Protein AF-A0A926J6X2-F1 (afdb_monomer_lite)

Secondary structure (DSSP, 8-state):
----------------------SS-TT-EEEEEEEBTTSSEEEEEEE-SSEEEEEEEETTS--SEEEEEETTTSEEEEE--SSSEEEEEEEEEETTEEEEEEEEEE-TTSSSGGG-EEEEEEEEEETTEEEEEEEB-GGG-EE-TTHHHHHHHHTT--B-TTSPBPPTTS-PPPPPGGGPPPP-BPTTSS-BHHHHHHHHHHHTT-HHHHHHHHHHHHHTT-IIIIIHHHHHHHHH-TTT--HHHHHHHHHHHHHS--TTTHHHHHHHHHHHHHHTGGG---HHHHHHHHHHHHS--SSS----HHHHHHHHT-TTHHHHHHHHHHHHHTS-HHHHHHTSSTTSPPPPPP-

Organism: NCBI:txid2760093

Sequence (351 aa):
MPSVVHLFLTSLAILFPSVAFARCADATTPALTCQIAGKQQRVNLCLTQDSAIYSYGMADAPPELTLTAKLTDLDYRRRDGAGSTIDEVVTFRSGDHAFQIDMGFDGGDDPYLSSLAEYTRLTVTRGDTQLAALECAPPTIERAYDRIAGAMRDVGRDKDSNVQTLPEEGWQPLPPVSNIPECERVPNSNADTCWDWGSIAERHGQTADAIAFYDKACDEGFISPNCYYVGKFRLLNPQFRDYGKAADRFRLVCEDDDIGTGPYGCKYIGWMHHTGTGQMKDPQLAWYYLNRACFTHNDGQFIDAEGCHFLANMPSSHQMAQRWAIKLRNMSPLCRWRWAAPTAPKPFAAI

Foldseek 3Di:
DDDDDDDDPPDPPPPDPQQQDDLDPPQWAWQKKFAWPPDQKIWTWTDHLFKIKIFIDGRRDHGPDIAMDGLVGWQKDADQDPAWHQGIKTWTDDVQKIKIKTWTWGPRNPPDPVSTFTWIWIWMDRNVRTPDIIIGDRVGIDHQACPSVQSSVSVVRQAHPVRHGRDPLADPPQDPLVDHDQWADDPPDLDTPLCSSLVNCVSSVVNVSNLSSLVRCCVVPSLPPSLVVNLVCLPPPPVNHDNVSNLVSLVSLCVDQDPPCNLVSLQVNLVCCVVCPVPNPDLLSNLVSLVCSQCPQHPDPDHDPSSVVSLVPRPCNVVNVVVVVVVVVPDDPVVVVVCVPPPHRHDDDDD

pLDDT: mean 80.42, std 18.29, range [30.19, 98.06]

Radius of gyration: 26.79 Å; chains: 1; bounding box: 84×63×76 Å

InterPro domains:
  IPR006597 Sel1-like repeat [SM00671] (263-298)
  IPR011990 Tetratricopeptide-like helical domain superfamily [G3DSA:1.25.40.10] (185-332)

Structure (mmCIF, N/CA/C/O backbone):
data_AF-A0A926J6X2-F1
#
_entry.id   AF-A0A926J6X2-F1
#
loop_
_atom_site.group_PDB
_atom_site.id
_atom_site.type_symbol
_atom_site.label_atom_id
_atom_site.label_alt_id
_atom_site.label_comp_id
_atom_site.label_asym_id
_atom_site.label_entity_id
_atom_site.label_seq_id
_atom_site.pdbx_PDB_ins_code
_atom_site.Cartn_x
_atom_site.Cartn_y
_atom_site.Cartn_z
_atom_site.occupancy
_atom_site.B_iso_or_equiv
_atom_site.auth_seq_id
_atom_site.auth_comp_id
_atom_site.auth_asym_id
_atom_site.auth_atom_id
_atom_site.pdbx_PDB_model_num
ATOM 1 N N . MET A 1 1 ? 56.349 40.518 31.106 1.00 38.75 1 MET A N 1
ATOM 2 C CA . MET A 1 1 ? 55.080 40.781 31.815 1.00 38.75 1 MET A CA 1
ATOM 3 C C . MET A 1 1 ? 53.919 40.344 30.926 1.00 38.75 1 MET A C 1
ATOM 5 O O . MET A 1 1 ? 53.572 41.104 30.032 1.00 38.75 1 MET A O 1
ATOM 9 N N . PRO A 1 2 ? 53.387 39.118 31.064 1.00 47.50 2 PRO A N 1
ATOM 10 C CA . PRO A 1 2 ? 52.149 38.775 30.366 1.00 47.50 2 PRO A CA 1
ATOM 11 C C . PRO A 1 2 ? 51.131 38.082 31.282 1.00 47.50 2 PRO A C 1
ATOM 13 O O . PRO A 1 2 ? 51.505 37.281 32.132 1.00 47.50 2 PRO A O 1
ATOM 16 N N . SER A 1 3 ? 49.845 38.356 31.078 1.00 35.91 3 SER A N 1
ATOM 17 C CA . SER A 1 3 ? 48.776 37.344 31.096 1.00 35.91 3 SER A CA 1
ATOM 18 C C . SER A 1 3 ? 47.456 38.023 30.754 1.00 35.91 3 SER A C 1
ATOM 20 O O . SER A 1 3 ? 46.829 38.667 31.589 1.00 35.91 3 SER A O 1
ATOM 22 N N . VAL A 1 4 ? 47.065 37.892 29.489 1.00 44.66 4 VAL A N 1
ATOM 23 C CA . VAL A 1 4 ? 45.705 38.154 29.020 1.00 44.66 4 VAL A CA 1
ATOM 24 C C . VAL A 1 4 ? 44.916 36.876 29.289 1.00 44.66 4 VAL A C 1
ATOM 26 O O . VAL A 1 4 ? 45.231 35.825 28.737 1.00 44.66 4 VAL A O 1
ATOM 29 N N . VAL A 1 5 ? 43.933 36.952 30.184 1.00 44.16 5 VAL A N 1
ATOM 30 C CA . VAL A 1 5 ? 43.030 35.842 30.505 1.00 44.16 5 VAL A CA 1
ATOM 31 C C . VAL A 1 5 ? 41.870 35.883 29.513 1.00 44.16 5 VAL A C 1
ATOM 33 O O . VAL A 1 5 ? 41.027 36.775 29.573 1.00 44.16 5 VAL A O 1
ATOM 36 N N . HIS A 1 6 ? 41.832 34.932 28.580 1.00 40.38 6 HIS A N 1
ATOM 37 C CA . HIS A 1 6 ? 40.670 34.710 27.723 1.00 40.38 6 HIS A CA 1
ATOM 38 C C . HIS A 1 6 ? 39.591 33.954 28.509 1.00 40.38 6 HIS A C 1
ATOM 40 O O . HIS A 1 6 ? 39.744 32.773 28.813 1.00 40.38 6 HIS A O 1
ATOM 46 N N . LEU A 1 7 ? 38.495 34.644 28.836 1.00 40.88 7 LEU A N 1
ATOM 47 C CA . LEU A 1 7 ? 37.268 34.027 29.336 1.00 40.88 7 LEU A CA 1
ATOM 48 C C . LEU A 1 7 ? 36.560 33.331 28.160 1.00 40.88 7 LEU A C 1
ATOM 50 O O . LEU A 1 7 ? 35.963 33.988 27.309 1.00 40.88 7 LEU A O 1
ATOM 54 N N . PHE A 1 8 ? 36.630 32.003 28.101 1.00 41.81 8 PHE A N 1
ATOM 55 C CA . PHE A 1 8 ? 35.780 31.209 27.217 1.00 41.81 8 PHE A CA 1
ATOM 56 C C . PHE A 1 8 ? 34.391 31.077 27.859 1.00 41.81 8 PHE A C 1
ATOM 58 O O . PHE A 1 8 ? 34.209 30.306 28.799 1.00 41.81 8 PHE A O 1
ATOM 65 N N . LEU A 1 9 ? 33.406 31.832 27.362 1.00 42.78 9 LEU A N 1
ATOM 66 C CA . LEU A 1 9 ? 31.992 31.544 27.611 1.00 42.78 9 LEU A CA 1
ATOM 67 C C . LEU A 1 9 ? 31.608 30.304 26.793 1.00 42.78 9 LEU A C 1
ATOM 69 O O . LEU A 1 9 ? 31.319 30.392 25.602 1.00 42.78 9 LEU A O 1
ATOM 73 N N . THR A 1 10 ? 31.607 29.135 27.422 1.00 45.84 10 THR A N 1
ATOM 74 C CA . THR A 1 10 ? 30.959 27.946 26.865 1.00 45.84 10 THR A CA 1
ATOM 75 C C . THR A 1 10 ? 29.449 28.084 27.047 1.00 45.84 10 THR A C 1
ATOM 77 O O . THR A 1 10 ? 28.923 27.839 28.133 1.00 45.84 10 THR A O 1
ATOM 80 N N . SER A 1 11 ? 28.748 28.507 25.993 1.00 47.56 11 SER A N 1
ATOM 81 C CA . SER A 1 11 ? 27.288 28.430 25.904 1.00 47.56 11 SER A CA 1
ATOM 82 C C . SER A 1 11 ? 26.854 26.965 25.970 1.00 47.56 11 SER A C 1
ATOM 84 O O . SER A 1 11 ? 27.005 26.214 25.009 1.00 47.56 11 SER A O 1
ATOM 86 N N . LEU A 1 12 ? 26.333 26.553 27.125 1.00 48.12 12 LEU A N 1
ATOM 87 C CA . LEU A 1 12 ? 25.728 25.244 27.333 1.00 48.12 12 LEU A CA 1
ATOM 88 C C . LEU A 1 12 ? 24.376 25.220 26.599 1.00 48.12 12 LEU A C 1
ATOM 90 O O . LEU A 1 12 ? 23.369 25.702 27.115 1.00 48.12 12 LEU A O 1
ATOM 94 N N . ALA A 1 13 ? 24.364 24.726 25.361 1.00 48.03 13 ALA A N 1
ATOM 95 C CA . ALA A 1 13 ? 23.137 24.490 24.611 1.00 48.03 13 ALA A CA 1
ATOM 96 C C . ALA A 1 13 ? 22.354 23.353 25.287 1.00 48.03 13 ALA A C 1
ATOM 98 O O . ALA A 1 13 ? 22.738 22.187 25.210 1.00 48.03 13 ALA A O 1
ATOM 99 N N . ILE A 1 14 ? 21.274 23.704 25.988 1.00 48.97 14 ILE A N 1
ATOM 100 C CA . ILE A 1 14 ? 20.325 22.742 26.552 1.00 48.97 14 ILE A CA 1
ATOM 101 C C . ILE A 1 14 ? 19.561 22.133 25.373 1.00 48.97 14 ILE A C 1
ATOM 103 O O . ILE A 1 14 ? 18.615 22.722 24.852 1.00 48.97 14 ILE A O 1
ATOM 107 N N . LEU A 1 15 ? 20.017 20.969 24.913 1.00 40.28 15 LEU A N 1
ATOM 108 C CA . LEU A 1 15 ? 19.282 20.119 23.984 1.00 40.28 15 LEU A CA 1
ATOM 109 C C . LEU A 1 15 ? 18.098 19.527 24.753 1.00 40.28 15 LEU A C 1
ATOM 111 O O . LEU A 1 15 ? 18.258 18.559 25.494 1.00 40.28 15 LEU A O 1
ATOM 115 N N . PHE A 1 16 ? 16.916 20.129 24.616 1.00 41.09 16 PHE A N 1
ATOM 116 C CA . PHE A 1 16 ? 15.678 19.463 25.006 1.00 41.09 16 PHE A CA 1
ATOM 117 C C . PHE A 1 16 ? 15.505 18.260 24.073 1.00 41.09 16 PHE A C 1
ATOM 119 O O . PHE A 1 16 ? 15.408 18.468 22.861 1.00 41.09 16 PHE A O 1
ATOM 126 N N . PRO A 1 17 ? 15.507 17.014 24.579 1.00 38.09 17 PRO A N 1
ATOM 127 C CA . PRO A 1 17 ? 15.185 15.874 23.743 1.00 38.09 17 PRO A CA 1
ATOM 128 C C . PRO A 1 17 ? 13.758 16.076 23.235 1.00 38.09 17 PRO A C 1
ATOM 130 O O . PRO A 1 17 ? 12.814 16.158 24.020 1.00 38.09 17 PRO A O 1
ATOM 133 N N . SER A 1 18 ? 13.607 16.218 21.922 1.00 41.69 18 SER A N 1
ATOM 134 C CA . SER A 1 18 ? 12.305 16.174 21.273 1.00 41.69 18 SER A CA 1
ATOM 135 C C . SER A 1 18 ? 11.763 14.767 21.489 1.00 41.69 18 SER A C 1
ATOM 137 O O . SER A 1 18 ? 12.211 13.817 20.848 1.00 41.69 18 SER A O 1
ATOM 139 N N . VAL A 1 19 ? 10.866 14.609 22.459 1.00 45.84 19 VAL A N 1
ATOM 140 C CA . VAL A 1 19 ? 10.172 13.343 22.670 1.00 45.84 19 VAL A CA 1
ATOM 141 C C . VAL A 1 19 ? 9.158 13.237 21.539 1.00 45.84 19 VAL A C 1
ATOM 143 O O . VAL A 1 19 ? 8.078 13.813 21.610 1.00 45.84 19 VAL A O 1
ATOM 146 N N . ALA A 1 20 ? 9.543 12.576 20.450 1.00 48.25 20 ALA A N 1
ATOM 147 C CA . ALA A 1 20 ? 8.599 12.202 19.412 1.00 48.25 20 ALA A CA 1
ATOM 148 C C . ALA A 1 20 ? 7.633 11.186 20.032 1.00 48.25 20 ALA A C 1
ATOM 150 O O . ALA A 1 20 ? 8.035 10.069 20.366 1.00 48.25 20 ALA A O 1
ATOM 151 N N . PHE A 1 21 ? 6.382 11.587 20.252 1.00 53.66 21 PHE A N 1
ATOM 152 C CA . PHE A 1 21 ? 5.363 10.657 20.720 1.00 53.66 21 PHE A CA 1
ATOM 153 C C . PHE A 1 21 ? 5.029 9.689 19.586 1.00 53.66 21 PHE A C 1
ATOM 155 O O . PHE A 1 21 ? 4.783 10.087 18.445 1.00 53.66 21 PHE A O 1
ATOM 162 N N . ALA A 1 22 ? 5.083 8.394 19.892 1.00 57.66 22 ALA A N 1
ATOM 163 C CA . ALA A 1 22 ? 4.786 7.355 18.924 1.00 57.66 22 ALA A CA 1
ATOM 164 C C . ALA A 1 22 ? 3.325 7.474 18.454 1.00 57.66 22 ALA A C 1
ATOM 166 O O . ALA A 1 22 ? 2.420 7.712 19.252 1.00 57.66 22 ALA A O 1
ATOM 167 N N . ARG A 1 23 ? 3.098 7.295 17.145 1.00 67.44 23 ARG A N 1
ATOM 168 C CA . ARG A 1 23 ? 1.763 7.355 16.509 1.00 67.44 23 ARG A CA 1
ATOM 169 C C . ARG A 1 23 ? 0.779 6.356 17.126 1.00 67.44 23 ARG A C 1
ATOM 171 O O . ARG A 1 23 ? -0.409 6.630 17.231 1.00 67.44 23 ARG A O 1
ATOM 178 N N . CYS A 1 24 ? 1.311 5.221 17.559 1.00 75.94 24 CYS A N 1
ATOM 179 C CA . CYS A 1 24 ? 0.657 4.187 18.340 1.00 75.94 24 CYS A CA 1
ATOM 180 C C . CYS A 1 24 ? 1.657 3.729 19.416 1.00 75.94 24 CYS A C 1
ATOM 182 O O . CYS A 1 24 ? 2.865 3.812 19.195 1.00 75.94 24 CYS A O 1
ATOM 184 N N . ALA A 1 25 ? 1.180 3.280 20.579 1.00 74.31 25 ALA A N 1
ATOM 185 C CA . ALA A 1 25 ? 2.054 2.748 21.628 1.00 74.31 25 ALA A CA 1
ATOM 186 C C . ALA A 1 25 ? 2.761 1.458 21.161 1.00 74.31 25 A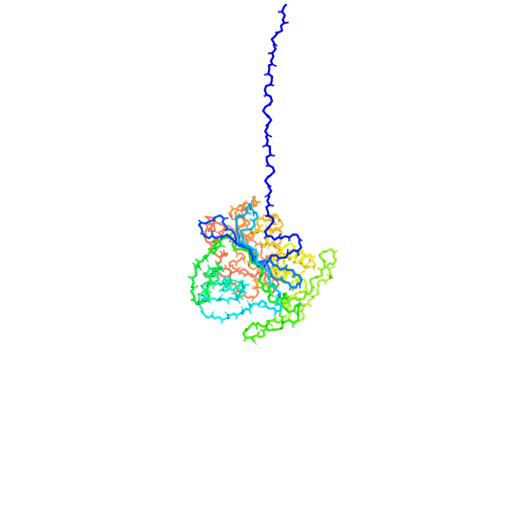LA A C 1
ATOM 188 O O . ALA A 1 25 ? 2.234 0.750 20.304 1.00 74.31 25 ALA A O 1
ATOM 189 N N . ASP A 1 26 ? 3.900 1.111 21.772 1.00 62.94 26 ASP A N 1
ATOM 190 C CA . ASP A 1 26 ? 4.799 0.026 21.326 1.00 62.94 26 ASP A CA 1
ATOM 191 C C . ASP A 1 26 ? 4.142 -1.369 21.200 1.00 62.94 26 ASP A C 1
ATOM 193 O O . ASP A 1 26 ? 4.668 -2.242 20.517 1.00 62.94 26 ASP A O 1
ATOM 197 N N . ALA A 1 27 ? 2.977 -1.586 21.822 1.00 62.16 27 ALA A N 1
ATOM 198 C CA . ALA A 1 27 ? 2.213 -2.839 21.771 1.00 62.16 27 ALA A CA 1
ATOM 199 C C . ALA A 1 27 ? 0.968 -2.785 20.860 1.00 62.16 27 ALA A C 1
ATOM 201 O O . ALA A 1 27 ? 0.096 -3.650 20.942 1.00 62.16 27 ALA A O 1
ATOM 202 N N . THR A 1 28 ? 0.840 -1.748 20.033 1.00 79.19 28 THR A N 1
ATOM 203 C CA . THR A 1 28 ? -0.338 -1.518 19.189 1.00 79.19 28 THR A CA 1
ATOM 204 C C . THR A 1 28 ? 0.054 -1.345 17.727 1.00 79.19 28 THR A C 1
ATOM 206 O O . THR A 1 28 ? 1.105 -0.792 17.414 1.00 79.19 28 THR A O 1
ATOM 209 N N . THR A 1 29 ? -0.800 -1.808 16.817 1.00 83.06 29 THR A N 1
ATOM 210 C CA . THR A 1 29 ? -0.589 -1.691 15.368 1.00 83.06 29 THR A CA 1
ATOM 211 C C . THR A 1 29 ? -1.462 -0.571 14.787 1.00 83.06 29 THR A C 1
ATOM 213 O O . THR A 1 29 ? -2.661 -0.536 15.067 1.00 83.06 29 THR A O 1
ATOM 216 N N . PRO A 1 30 ? -0.913 0.375 14.003 1.00 88.44 30 PRO A N 1
ATOM 217 C CA . PRO A 1 30 ? -1.691 1.489 13.452 1.00 88.44 30 PRO A CA 1
ATOM 218 C C . PRO A 1 30 ? -2.632 1.021 12.336 1.00 88.44 30 PRO A C 1
ATOM 220 O O . PRO A 1 30 ? -2.172 0.523 11.318 1.00 88.44 30 PRO A O 1
ATOM 223 N N . ALA A 1 31 ? -3.941 1.203 12.471 1.00 90.44 31 ALA A N 1
ATOM 224 C CA . ALA A 1 31 ? -4.889 1.009 11.367 1.00 90.44 31 ALA A CA 1
ATOM 225 C C . ALA A 1 31 ? -5.072 2.288 10.535 1.00 90.44 31 ALA A C 1
ATOM 227 O O . ALA A 1 31 ? -5.189 2.227 9.313 1.00 90.44 31 ALA A O 1
ATOM 228 N N . LEU A 1 32 ? -5.053 3.444 11.200 1.00 92.94 32 LEU A N 1
ATOM 229 C CA . LEU A 1 32 ? -5.135 4.762 10.580 1.00 92.94 32 LEU A CA 1
ATOM 230 C C . LEU A 1 32 ? -4.363 5.768 11.435 1.00 92.94 32 LEU A C 1
ATOM 232 O O . LEU A 1 32 ? -4.527 5.813 12.655 1.00 92.94 32 LEU A O 1
ATOM 236 N N . THR A 1 33 ? -3.613 6.645 10.782 1.00 93.31 33 THR A N 1
ATOM 237 C CA . THR A 1 33 ? -3.071 7.864 11.379 1.00 93.31 33 THR A CA 1
ATOM 238 C C . THR A 1 33 ? -3.253 9.016 10.397 1.00 93.31 33 THR A C 1
ATOM 240 O O . THR A 1 33 ? -2.892 8.887 9.232 1.00 93.31 33 THR A O 1
ATOM 243 N N . CYS A 1 34 ? -3.760 10.165 10.855 1.00 94.12 34 CYS A N 1
ATOM 244 C CA . CYS A 1 34 ? -3.807 11.370 10.023 1.00 94.12 34 CYS A CA 1
ATOM 245 C C . CYS A 1 34 ? -3.812 12.672 10.829 1.00 94.12 34 CYS A C 1
ATOM 247 O O . CYS A 1 34 ? -4.141 12.693 12.016 1.00 94.12 34 CYS A O 1
ATOM 249 N N . GLN A 1 35 ? -3.398 13.768 10.190 1.00 95.19 35 GLN A N 1
ATOM 250 C CA . GLN A 1 35 ? -3.450 15.117 10.752 1.00 95.19 35 GLN A CA 1
ATOM 251 C C . GLN A 1 35 ? -4.740 15.810 10.315 1.00 95.19 35 GLN A C 1
ATOM 253 O O . GLN A 1 35 ? -5.142 15.709 9.157 1.00 95.19 35 GLN A O 1
ATOM 258 N N . ILE A 1 36 ? -5.378 16.549 11.221 1.00 96.31 36 ILE A N 1
ATOM 259 C CA . ILE A 1 36 ? -6.589 17.307 10.901 1.00 96.31 36 ILE A CA 1
ATOM 260 C C . ILE A 1 36 ? -6.238 18.483 9.983 1.00 96.31 36 ILE A C 1
ATOM 262 O O . ILE A 1 36 ? -5.301 19.242 10.248 1.00 96.31 36 ILE A O 1
ATOM 266 N N . ALA A 1 37 ? -7.009 18.661 8.912 1.00 96.19 37 ALA A N 1
ATOM 267 C CA . ALA A 1 37 ? -6.793 19.719 7.936 1.00 96.19 37 ALA A CA 1
ATOM 268 C C . ALA A 1 37 ? -6.777 21.107 8.603 1.00 96.19 37 ALA A C 1
ATOM 270 O O . ALA A 1 37 ? -7.676 21.479 9.360 1.00 96.19 37 ALA A O 1
ATOM 271 N N . GLY A 1 38 ? -5.715 21.873 8.335 1.00 94.81 38 GLY A N 1
ATOM 272 C CA . GLY A 1 38 ? -5.520 23.215 8.895 1.00 94.81 38 GLY A CA 1
ATOM 273 C C . GLY A 1 38 ? -5.211 23.257 10.398 1.00 94.81 38 GLY A C 1
ATOM 274 O O . GLY A 1 38 ? -5.300 24.328 11.000 1.00 94.81 38 GLY A O 1
ATOM 275 N N . LYS A 1 39 ? -4.869 22.125 11.025 1.00 93.62 39 LYS A N 1
ATOM 276 C CA . LYS A 1 39 ? -4.629 22.013 12.471 1.00 93.62 39 LYS A CA 1
ATOM 277 C C . LYS A 1 39 ? -3.378 21.180 12.778 1.00 93.62 39 LYS A C 1
ATOM 279 O O . LYS A 1 39 ? -2.904 20.446 11.924 1.00 93.62 39 LYS A O 1
ATOM 284 N N . GLN A 1 40 ? -2.834 21.294 13.992 1.00 90.88 40 GLN A N 1
ATOM 285 C CA . GLN A 1 40 ? -1.673 20.501 14.456 1.00 90.88 40 GLN A CA 1
ATOM 286 C C . GLN A 1 40 ? -2.086 19.192 15.152 1.00 90.88 40 GLN A C 1
ATOM 288 O O . GLN A 1 40 ? -1.249 18.342 15.456 1.00 90.88 40 GLN A O 1
ATOM 293 N N . GLN A 1 41 ? -3.384 19.027 15.413 1.00 93.75 41 GLN A N 1
ATOM 294 C CA . GLN A 1 41 ? -3.937 17.817 15.996 1.00 93.75 41 GLN A CA 1
ATOM 295 C C . GLN A 1 41 ? -3.904 16.652 15.006 1.00 93.75 41 GLN A C 1
ATOM 297 O O . GLN A 1 41 ? -4.133 16.819 13.805 1.00 93.75 41 GLN A O 1
ATOM 302 N N . ARG A 1 42 ? -3.671 15.458 15.540 1.00 93.94 42 ARG A N 1
ATOM 303 C CA . ARG A 1 42 ? -3.749 14.177 14.848 1.00 93.94 42 ARG A CA 1
ATOM 304 C C . ARG A 1 42 ? -4.839 13.315 15.458 1.00 93.94 42 ARG A C 1
ATOM 306 O O . ARG A 1 42 ? -5.183 13.460 16.632 1.00 93.94 42 ARG A O 1
ATOM 313 N N . VAL A 1 43 ? -5.323 12.391 14.646 1.00 95.56 43 VAL A N 1
ATOM 314 C CA . VAL A 1 43 ? -6.097 11.235 15.081 1.00 95.56 43 VAL A CA 1
ATOM 315 C C . VAL A 1 43 ? -5.304 9.970 14.789 1.00 95.56 43 VAL A C 1
ATOM 317 O O . VAL A 1 43 ? -4.655 9.867 13.743 1.00 95.56 43 VAL A O 1
ATOM 320 N N . ASN A 1 44 ? -5.370 9.009 15.705 1.00 94.94 44 ASN A N 1
ATOM 321 C CA . ASN A 1 44 ? -4.873 7.658 15.474 1.00 94.94 44 ASN A CA 1
ATOM 322 C C . ASN A 1 44 ? -5.950 6.638 15.834 1.00 94.94 44 ASN A C 1
ATOM 324 O O . ASN A 1 44 ? -6.618 6.766 16.864 1.00 94.94 44 ASN A O 1
ATOM 328 N N . LEU A 1 45 ? -6.059 5.606 15.005 1.00 95.88 45 LEU A N 1
ATOM 329 C CA . LEU A 1 45 ? -6.763 4.367 15.287 1.00 95.88 45 LEU A CA 1
ATOM 330 C C . LEU A 1 45 ? -5.720 3.254 15.352 1.00 95.88 45 LEU A C 1
ATOM 332 O O . LEU A 1 45 ? -5.118 2.902 14.338 1.00 95.88 45 LEU A O 1
ATOM 336 N N . CYS A 1 46 ? -5.506 2.708 16.541 1.00 94.75 46 CYS A N 1
ATOM 337 C CA . CYS A 1 46 ? -4.542 1.641 16.789 1.00 94.75 46 CYS A CA 1
ATOM 338 C C . CYS A 1 46 ? -5.271 0.371 17.244 1.00 94.75 46 CYS A C 1
ATOM 340 O O . CYS A 1 46 ? -6.326 0.452 17.874 1.00 94.75 46 CYS A O 1
ATOM 342 N N . LEU A 1 47 ? -4.705 -0.798 16.964 1.00 93.06 47 LEU A N 1
ATOM 343 C CA . LEU A 1 47 ? -5.271 -2.097 17.325 1.00 93.06 47 LEU A CA 1
ATOM 344 C C . LEU A 1 47 ? -4.329 -2.859 18.258 1.00 93.06 47 LEU A C 1
ATOM 346 O O . LEU A 1 47 ? -3.113 -2.876 18.049 1.00 93.06 47 LEU A O 1
ATOM 350 N N . THR A 1 48 ? -4.897 -3.502 19.274 1.00 91.81 48 THR A N 1
ATOM 351 C CA . THR A 1 48 ? -4.260 -4.580 20.042 1.00 91.81 48 THR A CA 1
ATOM 352 C C . THR A 1 48 ? -4.769 -5.933 19.530 1.00 91.81 48 THR A C 1
ATOM 354 O O . THR A 1 48 ? -5.482 -5.996 18.532 1.00 91.81 48 THR A O 1
ATOM 357 N N . GLN A 1 49 ? -4.439 -7.021 20.232 1.00 88.88 49 GLN A N 1
ATOM 358 C CA . GLN A 1 49 ? -4.986 -8.351 19.944 1.00 88.88 49 GLN A CA 1
ATOM 359 C C . GLN A 1 49 ? -6.515 -8.445 20.097 1.00 88.88 49 GLN A C 1
ATOM 361 O O . GLN A 1 49 ? -7.122 -9.304 19.474 1.00 88.88 49 GLN A O 1
ATOM 366 N N . ASP A 1 50 ? -7.142 -7.611 20.935 1.00 93.81 50 ASP A N 1
ATOM 367 C CA . ASP A 1 50 ? -8.566 -7.752 21.279 1.00 93.81 50 ASP A CA 1
ATOM 368 C C . ASP A 1 50 ? -9.345 -6.428 21.364 1.00 93.81 50 ASP A C 1
ATOM 370 O O . ASP A 1 50 ? -10.540 -6.414 21.677 1.00 93.81 50 ASP A O 1
ATOM 374 N N . SER A 1 51 ? -8.678 -5.299 21.123 1.00 96.31 51 SER A N 1
ATOM 375 C CA . SER A 1 51 ? -9.232 -3.963 21.323 1.00 96.31 51 SER A CA 1
ATOM 376 C C . SER A 1 51 ? -8.794 -3.002 20.219 1.00 96.31 51 SER A C 1
ATOM 378 O O . SER A 1 51 ? -7.694 -3.103 19.678 1.00 96.31 51 SER A O 1
ATOM 380 N N . ALA A 1 52 ? -9.639 -2.017 19.935 1.00 97.00 52 ALA A N 1
ATOM 381 C CA . ALA A 1 52 ? -9.283 -0.837 19.162 1.00 97.00 52 ALA A CA 1
ATOM 382 C C . ALA A 1 52 ? -9.126 0.368 20.096 1.00 97.00 52 ALA A C 1
ATOM 384 O O . ALA A 1 52 ? -9.829 0.492 21.105 1.00 97.00 52 ALA A O 1
ATOM 385 N N . ILE A 1 53 ? -8.206 1.264 19.754 1.00 96.62 53 ILE A N 1
ATOM 386 C CA . ILE A 1 53 ? -7.873 2.460 20.523 1.00 96.62 53 ILE A CA 1
ATOM 387 C C . ILE A 1 53 ? -7.950 3.666 19.593 1.00 96.62 53 ILE A C 1
ATOM 389 O O . ILE A 1 53 ? -7.192 3.768 18.630 1.00 96.62 53 ILE A O 1
ATOM 393 N N . TYR A 1 54 ? -8.853 4.588 19.907 1.00 96.25 54 TYR A N 1
ATOM 394 C CA . TYR A 1 54 ? -8.938 5.904 19.287 1.00 96.25 54 TYR A CA 1
ATOM 395 C C . TYR A 1 54 ? -8.162 6.903 20.133 1.00 96.25 54 TYR A C 1
ATOM 397 O O . TYR A 1 54 ? -8.361 6.965 21.348 1.00 96.25 54 TYR A O 1
ATOM 405 N N . SER A 1 55 ? -7.328 7.726 19.506 1.00 95.19 55 SER A N 1
ATOM 406 C CA . SER A 1 55 ? -6.688 8.859 20.174 1.00 95.19 55 SER A CA 1
ATOM 407 C C . SER A 1 55 ? -6.771 10.131 19.339 1.00 95.19 55 SER A C 1
ATOM 409 O O . SER A 1 55 ? -6.678 10.085 18.114 1.00 95.19 55 SER A O 1
ATOM 411 N N . TYR A 1 56 ? -6.944 11.266 20.014 1.00 95.12 56 TYR A N 1
ATOM 412 C CA . TYR A 1 56 ? -6.962 12.600 19.419 1.00 95.12 56 TYR A CA 1
ATOM 413 C C . TYR A 1 56 ? -6.141 13.560 20.282 1.00 95.12 56 TYR A C 1
ATOM 415 O O . TYR A 1 56 ? -6.304 13.589 21.503 1.00 95.12 56 TYR A O 1
ATOM 423 N N . GLY A 1 57 ? -5.269 14.353 19.665 1.00 93.62 57 GLY A N 1
ATOM 424 C CA . GLY A 1 57 ? -4.436 15.334 20.365 1.00 93.62 57 GLY A CA 1
ATOM 425 C C . GLY A 1 57 ? -3.332 15.898 19.479 1.00 93.62 57 GLY A C 1
ATOM 426 O O . GLY A 1 57 ? -3.290 15.623 18.282 1.00 93.62 57 GLY A O 1
ATOM 427 N N . MET A 1 58 ? -2.440 16.707 20.047 1.00 90.62 58 MET A N 1
ATOM 428 C CA . MET A 1 58 ? -1.292 17.253 19.309 1.00 90.62 58 MET A CA 1
ATOM 429 C C . MET A 1 58 ? -0.313 16.153 18.887 1.00 90.62 58 MET A C 1
ATOM 431 O O . MET A 1 58 ? -0.113 15.187 19.615 1.00 90.62 58 MET A O 1
ATOM 435 N N . ALA A 1 59 ? 0.332 16.329 17.730 1.00 77.12 59 ALA A N 1
ATOM 436 C CA . ALA A 1 59 ? 1.276 15.351 17.183 1.00 77.12 59 ALA A CA 1
ATOM 437 C C . ALA A 1 59 ? 2.447 15.013 18.127 1.00 77.12 59 ALA A C 1
ATOM 439 O O . ALA A 1 59 ? 2.845 13.855 18.207 1.00 77.12 59 ALA A O 1
ATOM 440 N N . ASP A 1 60 ? 2.956 16.015 18.848 1.00 79.00 60 ASP A N 1
ATOM 441 C CA . ASP A 1 60 ? 4.139 15.908 19.710 1.00 79.00 60 ASP A CA 1
ATOM 442 C C . ASP A 1 60 ? 3.786 16.017 21.205 1.00 79.00 60 ASP A C 1
ATOM 444 O O . ASP A 1 60 ? 4.601 16.455 22.020 1.00 79.00 60 ASP A O 1
ATOM 448 N N . ALA A 1 61 ? 2.558 15.653 21.587 1.00 83.12 61 ALA A N 1
ATOM 449 C CA . ALA A 1 61 ? 2.118 15.658 22.980 1.00 83.12 61 ALA A CA 1
ATOM 450 C C . ALA A 1 61 ? 1.270 14.418 23.310 1.00 83.12 61 ALA A C 1
ATOM 452 O O . ALA A 1 61 ? 0.768 13.753 22.401 1.00 83.12 61 ALA A O 1
ATOM 453 N N . PRO A 1 62 ? 1.059 14.109 24.604 1.00 85.19 62 PRO A N 1
ATOM 454 C CA . PRO A 1 62 ? 0.091 13.097 25.003 1.00 85.19 62 PRO A CA 1
ATOM 455 C C . PRO A 1 62 ? -1.303 13.395 24.419 1.00 85.19 62 PRO A C 1
ATOM 457 O O . PRO A 1 62 ? -1.701 14.565 24.387 1.00 85.19 62 PRO A O 1
ATOM 460 N N . PRO A 1 63 ? -2.064 12.369 23.990 1.00 90.06 63 PRO A N 1
ATOM 461 C CA . PRO A 1 63 ? -3.407 12.575 23.467 1.00 90.06 63 PRO A CA 1
ATOM 462 C C . PRO A 1 63 ? -4.326 13.255 24.485 1.00 90.06 63 PRO A C 1
ATOM 464 O O . PRO A 1 63 ? -4.373 12.874 25.654 1.00 90.06 63 PRO A O 1
ATOM 467 N N . GLU A 1 64 ? -5.100 14.232 24.019 1.00 93.25 64 GLU A N 1
ATOM 468 C CA . GLU A 1 64 ? -6.112 14.941 24.813 1.00 93.25 64 GLU A CA 1
ATOM 469 C C . GLU A 1 64 ? -7.326 14.046 25.095 1.00 93.25 64 GLU A C 1
ATOM 471 O O . GLU A 1 64 ? -7.998 14.184 26.117 1.00 93.25 64 GLU A O 1
ATOM 476 N N . LEU A 1 65 ? -7.601 13.113 24.184 1.00 94.31 65 LEU A N 1
ATOM 477 C CA . LEU A 1 65 ? -8.668 12.132 24.285 1.00 94.31 65 LEU A CA 1
ATOM 478 C C . LEU A 1 65 ? -8.133 10.766 23.869 1.00 94.31 65 LEU A C 1
ATOM 480 O O . LEU A 1 65 ? -7.513 10.631 22.816 1.00 94.31 65 LEU A O 1
ATOM 484 N N . THR A 1 66 ? -8.415 9.752 24.683 1.00 95.56 66 THR A N 1
ATOM 485 C CA . THR A 1 66 ? -8.185 8.344 24.349 1.00 95.56 66 THR A CA 1
ATOM 486 C C . THR A 1 66 ? -9.437 7.549 24.684 1.00 95.56 66 THR A C 1
ATOM 488 O O . THR A 1 66 ? -9.960 7.658 25.793 1.00 95.56 66 THR A O 1
ATOM 491 N N . LEU A 1 67 ? -9.919 6.761 23.728 1.00 96.69 67 LEU A N 1
ATOM 492 C CA . LEU A 1 67 ? -11.045 5.847 23.891 1.00 96.69 67 LEU A CA 1
ATOM 493 C C . LEU A 1 67 ? -10.588 4.439 23.528 1.00 96.69 67 LEU A C 1
ATOM 495 O O . LEU A 1 67 ? -9.782 4.248 22.619 1.00 96.69 67 LEU A O 1
ATOM 499 N N . THR A 1 68 ? -11.110 3.444 24.230 1.00 96.81 68 THR A N 1
ATOM 500 C CA . THR A 1 68 ? -10.793 2.037 23.986 1.00 96.81 68 THR A CA 1
ATOM 501 C C . THR A 1 68 ? -12.083 1.245 23.938 1.00 96.81 68 THR A C 1
ATOM 503 O O . THR A 1 68 ? -12.959 1.438 24.778 1.00 96.81 68 THR A O 1
ATOM 506 N N . ALA A 1 69 ? -12.193 0.359 22.957 1.00 97.38 69 ALA A N 1
ATOM 507 C CA . ALA A 1 69 ? -13.324 -0.542 22.804 1.00 97.38 69 ALA A CA 1
ATOM 508 C C . ALA A 1 69 ? -12.817 -1.943 22.467 1.00 97.38 69 ALA A C 1
ATOM 510 O O . ALA A 1 69 ? -11.850 -2.089 21.716 1.00 97.38 69 ALA A O 1
ATOM 511 N N . LYS A 1 70 ? -13.475 -2.972 23.007 1.00 97.38 70 LYS A N 1
ATOM 512 C CA . LYS A 1 70 ? -13.235 -4.357 22.592 1.00 97.38 70 LYS A CA 1
ATOM 513 C C . LYS A 1 70 ? -13.667 -4.534 21.143 1.00 97.38 70 LYS A C 1
ATOM 515 O O . LYS A 1 70 ? -14.700 -4.002 20.751 1.00 97.38 70 LYS A O 1
ATOM 520 N N . LEU A 1 71 ? -12.907 -5.296 20.359 1.00 95.75 71 LEU A N 1
ATOM 521 C CA . LEU A 1 71 ? -13.238 -5.561 18.952 1.00 95.75 71 LEU A CA 1
ATOM 522 C C . LEU A 1 71 ? -14.599 -6.266 18.802 1.00 95.75 71 LEU A C 1
ATOM 524 O O . LEU A 1 71 ? -15.330 -6.006 17.848 1.00 95.75 71 LEU A O 1
ATOM 528 N N . THR A 1 72 ? -14.986 -7.077 19.791 1.00 93.69 72 THR A N 1
ATOM 529 C CA . THR A 1 72 ? -16.306 -7.727 19.859 1.00 93.69 72 THR A CA 1
ATOM 530 C C . THR A 1 72 ? -17.467 -6.738 19.972 1.00 93.69 72 THR A C 1
ATOM 532 O O . THR A 1 72 ? -18.550 -7.021 19.469 1.00 93.69 72 THR A O 1
ATOM 535 N N . ASP A 1 73 ? -17.235 -5.577 20.593 1.00 93.69 73 ASP A N 1
ATOM 536 C CA . ASP A 1 73 ? -18.274 -4.595 20.933 1.00 93.69 73 ASP A CA 1
ATOM 537 C C . ASP A 1 73 ? -18.160 -3.310 20.095 1.00 93.69 73 ASP A C 1
ATOM 539 O O . ASP A 1 73 ? -19.051 -2.456 20.117 1.00 93.69 73 ASP A O 1
ATOM 543 N N . LEU A 1 74 ? -17.046 -3.142 19.375 1.00 96.75 74 LEU A N 1
ATOM 544 C CA . LEU A 1 74 ? -16.771 -1.969 18.557 1.00 96.75 74 LEU A CA 1
ATOM 545 C C . LEU A 1 74 ? -17.771 -1.896 17.406 1.00 96.75 74 LEU A C 1
ATOM 547 O O . LEU A 1 74 ? -17.937 -2.843 16.634 1.00 96.75 74 LEU A O 1
ATOM 551 N N . ASP A 1 75 ? -18.396 -0.735 17.247 1.00 95.75 75 ASP A N 1
ATOM 552 C CA . ASP A 1 75 ? -19.279 -0.512 16.118 1.00 95.75 75 ASP A CA 1
ATOM 553 C C . ASP A 1 75 ? -18.436 -0.286 14.859 1.00 95.75 75 ASP A C 1
ATOM 555 O O . ASP A 1 75 ? -17.866 0.785 14.660 1.00 95.75 75 ASP A O 1
ATOM 559 N N . TYR A 1 76 ? -18.326 -1.340 14.056 1.00 94.56 76 TYR A N 1
ATOM 560 C CA . TYR A 1 76 ? -17.559 -1.401 12.823 1.00 94.56 76 TYR A CA 1
ATOM 561 C C . TYR A 1 76 ? -18.484 -1.778 11.679 1.00 94.56 76 TYR A C 1
ATOM 563 O O . TYR A 1 76 ? -19.218 -2.758 11.788 1.00 94.56 76 TYR A O 1
ATOM 571 N N . ARG A 1 77 ? -18.467 -1.005 10.600 1.00 90.69 77 ARG A N 1
ATOM 572 C CA . ARG A 1 77 ? -19.324 -1.224 9.434 1.00 90.69 77 ARG A CA 1
ATOM 573 C C . ARG A 1 77 ? -18.505 -1.080 8.169 1.00 90.69 77 ARG A C 1
ATOM 575 O O . ARG A 1 77 ? -17.647 -0.200 8.106 1.00 90.69 77 ARG A O 1
ATOM 582 N N . ARG A 1 78 ? -18.820 -1.881 7.159 1.00 83.12 78 ARG A N 1
ATOM 583 C CA . ARG A 1 78 ? -18.349 -1.647 5.790 1.00 83.12 78 ARG A CA 1
ATOM 584 C C . ARG A 1 78 ? -19.487 -1.102 4.943 1.00 83.12 78 ARG A C 1
ATOM 586 O O . ARG A 1 78 ? -20.656 -1.387 5.217 1.00 83.12 78 ARG A O 1
ATOM 593 N N . ARG A 1 79 ? -19.179 -0.245 3.970 1.00 71.38 79 ARG A N 1
ATOM 594 C CA . ARG A 1 79 ? -20.207 0.356 3.112 1.00 71.38 79 ARG A CA 1
ATOM 595 C C . ARG A 1 79 ? -19.735 0.555 1.675 1.00 71.38 79 ARG A C 1
ATOM 597 O O . ARG A 1 79 ? -19.373 1.647 1.254 1.00 71.38 79 ARG A O 1
ATOM 604 N N . ASP A 1 80 ? -19.940 -0.461 0.861 1.00 61.47 80 ASP A N 1
ATOM 605 C CA . ASP A 1 80 ? -19.739 -0.318 -0.577 1.00 61.47 80 ASP A CA 1
ATOM 606 C C . ASP A 1 80 ? -20.864 0.556 -1.177 1.00 61.47 80 ASP A C 1
ATOM 608 O O . ASP A 1 80 ? -22.054 0.276 -1.001 1.00 61.47 80 ASP A O 1
ATOM 612 N N . GLY A 1 81 ? -20.514 1.655 -1.852 1.00 49.53 81 GLY A N 1
ATOM 613 C CA . GLY A 1 81 ? -21.473 2.583 -2.464 1.00 49.53 81 GLY A CA 1
ATOM 614 C C . GLY A 1 81 ? -20.869 3.364 -3.634 1.00 49.53 81 GLY A C 1
ATOM 615 O O . GLY A 1 81 ? -19.670 3.619 -3.646 1.00 49.53 81 GLY A O 1
ATOM 616 N N . ALA A 1 82 ? -21.701 3.724 -4.621 1.00 38.31 82 ALA A N 1
ATOM 617 C CA . ALA A 1 82 ? -21.294 4.512 -5.792 1.00 38.31 82 ALA A CA 1
ATOM 618 C C . ALA A 1 82 ? -20.967 5.973 -5.416 1.00 38.31 82 ALA A C 1
ATOM 620 O O . ALA A 1 82 ? -21.602 6.539 -4.519 1.00 38.31 82 ALA A O 1
ATOM 621 N N . GLY A 1 83 ? -20.008 6.589 -6.108 1.00 54.91 83 GLY A N 1
ATOM 622 C CA . GLY A 1 83 ? -19.477 7.922 -5.814 1.00 54.91 83 GLY A CA 1
ATOM 623 C C . GLY A 1 83 ? -18.345 7.900 -4.793 1.00 54.91 83 GLY A C 1
ATOM 624 O O . GLY A 1 83 ? -17.235 7.450 -5.084 1.00 54.91 83 GLY A O 1
ATOM 625 N N . SER A 1 84 ? -18.618 8.424 -3.595 1.00 55.38 84 SER A N 1
ATOM 626 C CA . SER A 1 84 ? -17.726 8.287 -2.440 1.00 55.38 84 SER A CA 1
ATOM 627 C C . SER A 1 84 ? -17.839 6.863 -1.897 1.00 55.38 84 SER A C 1
ATOM 629 O O . SER A 1 84 ? -18.870 6.481 -1.336 1.00 55.38 84 SER A O 1
ATOM 631 N N . THR A 1 85 ? -16.784 6.071 -2.056 1.00 62.28 85 THR A N 1
ATOM 632 C CA . THR A 1 85 ? -16.731 4.703 -1.534 1.00 62.28 85 THR A CA 1
ATOM 633 C C . THR A 1 85 ? -16.275 4.760 -0.075 1.00 62.28 85 THR A C 1
ATOM 635 O O . THR A 1 85 ? -15.080 4.888 0.194 1.00 62.28 85 THR A O 1
ATOM 638 N N . ILE A 1 86 ? -17.222 4.717 0.876 1.00 56.22 86 ILE A N 1
ATOM 639 C CA . ILE A 1 86 ? -16.918 4.566 2.312 1.00 56.22 86 ILE A CA 1
ATOM 640 C C . ILE A 1 86 ? -16.570 3.100 2.581 1.00 56.22 86 ILE A C 1
ATOM 642 O O . ILE A 1 86 ? -17.430 2.297 2.916 1.00 56.22 86 ILE A O 1
ATOM 646 N N . ASP A 1 87 ? -15.301 2.744 2.480 1.00 74.88 87 ASP A N 1
ATOM 647 C CA . ASP A 1 87 ? -14.866 1.366 2.710 1.00 74.88 87 ASP A CA 1
ATOM 648 C C . ASP A 1 87 ? -15.116 0.917 4.167 1.00 74.88 87 ASP A C 1
ATOM 650 O O . ASP A 1 87 ? -15.707 -0.136 4.419 1.00 74.88 87 ASP A O 1
ATOM 654 N N . GLU A 1 88 ? -14.759 1.755 5.148 1.00 87.81 88 GLU A N 1
ATOM 655 C CA . GLU A 1 88 ? -14.820 1.388 6.567 1.00 87.81 88 GLU A CA 1
ATOM 656 C C . GLU A 1 88 ? -15.320 2.534 7.458 1.00 87.81 88 GLU A C 1
ATOM 658 O O . GLU A 1 88 ? -14.870 3.678 7.358 1.00 87.81 88 GLU A O 1
ATOM 663 N N . VAL A 1 89 ? -16.211 2.204 8.395 1.00 92.88 89 VAL A N 1
ATOM 664 C CA . VAL A 1 89 ? -16.706 3.102 9.445 1.00 92.88 89 VAL A CA 1
ATOM 665 C C . VAL A 1 89 ? -16.437 2.479 10.806 1.00 92.88 89 VAL A C 1
ATOM 667 O O . VAL A 1 89 ? -16.831 1.341 11.064 1.00 92.88 89 VAL A O 1
ATOM 670 N N . VAL A 1 90 ? -15.819 3.243 11.704 1.00 96.38 90 VAL A N 1
ATOM 671 C CA . VAL A 1 90 ? -15.566 2.833 13.092 1.00 96.38 90 VAL A CA 1
ATOM 672 C C . VAL A 1 90 ? -16.163 3.858 14.037 1.00 96.38 90 VAL A C 1
ATOM 674 O O . VAL A 1 90 ? -15.879 5.044 13.912 1.00 96.38 90 VAL A O 1
ATOM 677 N N . THR A 1 91 ? -16.956 3.420 15.012 1.00 97.44 91 THR A N 1
ATOM 678 C CA . THR A 1 91 ? -17.562 4.312 16.007 1.00 97.44 91 THR A CA 1
ATOM 679 C C . THR A 1 91 ? -17.218 3.886 17.429 1.00 97.44 91 THR A C 1
ATOM 681 O O . THR A 1 91 ? -17.608 2.814 17.894 1.00 97.44 91 THR A O 1
ATOM 684 N N . PHE A 1 92 ? -16.543 4.778 18.151 1.00 98.06 92 PHE A N 1
ATOM 685 C CA . PHE A 1 92 ? -16.308 4.662 19.589 1.00 98.06 92 PHE A CA 1
ATOM 686 C C . PHE A 1 92 ? -17.425 5.370 20.352 1.00 98.06 92 PHE A C 1
ATOM 688 O O . PHE A 1 92 ? -17.855 6.454 19.960 1.00 98.06 92 PHE A O 1
ATOM 695 N N . ARG A 1 93 ? -17.886 4.788 21.461 1.00 96.31 93 ARG A N 1
ATOM 696 C CA . ARG A 1 93 ? -18.911 5.392 22.325 1.00 96.31 93 ARG A CA 1
ATOM 697 C C . ARG A 1 93 ? -18.350 5.691 23.709 1.00 96.31 93 ARG A C 1
ATOM 699 O O . ARG A 1 93 ? -17.596 4.892 24.256 1.00 96.31 93 ARG A O 1
ATOM 706 N N . SER A 1 94 ? -18.734 6.833 24.270 1.00 95.50 94 SER A N 1
ATOM 707 C CA . SER A 1 94 ? -18.420 7.219 25.648 1.00 95.50 94 SER A CA 1
ATOM 708 C C . SER A 1 94 ? -19.578 8.031 26.216 1.00 95.50 94 SER A C 1
ATOM 710 O O . SER A 1 94 ? -19.810 9.160 25.794 1.00 95.50 94 SER A O 1
ATOM 712 N N . GLY A 1 95 ? -20.343 7.446 27.140 1.00 93.81 95 GLY A N 1
ATOM 713 C CA . GLY A 1 95 ? -21.572 8.068 27.637 1.00 93.81 95 GLY A CA 1
ATOM 714 C C . GLY A 1 95 ? -22.595 8.288 26.517 1.00 93.81 95 GLY A C 1
ATOM 715 O O . GLY A 1 95 ? -22.948 7.348 25.807 1.00 93.81 95 GLY A O 1
ATOM 716 N N . ASP A 1 96 ? -23.067 9.526 26.368 1.00 95.19 96 ASP A N 1
ATOM 717 C CA . ASP A 1 96 ? -23.995 9.950 25.314 1.00 95.19 96 ASP A CA 1
ATOM 718 C C . ASP A 1 96 ? -23.290 10.400 24.022 1.00 95.19 96 ASP A C 1
ATOM 720 O O . ASP A 1 96 ? -23.962 10.799 23.065 1.00 95.19 96 ASP A O 1
ATOM 724 N N . HIS A 1 97 ? -21.955 10.317 23.973 1.00 97.31 97 HIS A N 1
ATOM 725 C CA . HIS A 1 97 ? -21.151 10.684 22.811 1.00 97.31 97 HIS A CA 1
ATOM 726 C C . HIS A 1 97 ? -20.814 9.498 21.914 1.00 97.31 97 HIS A C 1
ATOM 728 O O . HIS A 1 97 ? -20.473 8.410 22.389 1.00 97.31 97 HIS A O 1
ATOM 734 N N . ALA A 1 98 ? -20.799 9.755 20.607 1.00 97.69 98 ALA A N 1
ATOM 735 C CA . ALA A 1 98 ? -20.214 8.870 19.610 1.00 97.69 98 ALA A CA 1
ATOM 736 C C . ALA A 1 98 ? -19.115 9.598 18.826 1.00 97.69 98 ALA A C 1
ATOM 738 O O . ALA A 1 98 ? -19.269 10.758 18.445 1.00 97.69 98 ALA A O 1
ATOM 739 N N . PHE A 1 99 ? -18.006 8.901 18.599 1.00 97.88 99 PHE A N 1
ATOM 740 C CA . PHE A 1 99 ? -16.825 9.366 17.880 1.00 97.88 99 PHE A CA 1
ATOM 741 C C . PHE A 1 99 ? -16.635 8.443 16.683 1.00 97.88 99 PHE A C 1
ATOM 743 O O . PHE A 1 99 ? -16.110 7.335 16.816 1.00 97.88 99 PHE A O 1
ATOM 750 N N . GLN A 1 100 ? -17.145 8.880 15.540 1.00 97.00 100 GLN A N 1
ATOM 751 C CA . GLN A 1 100 ? -17.155 8.124 14.299 1.00 97.00 100 GLN A CA 1
ATOM 752 C C . GLN A 1 100 ? -15.983 8.546 13.415 1.00 97.00 100 GLN A C 1
ATOM 754 O O . GLN A 1 100 ? -15.719 9.740 13.260 1.00 97.00 100 GLN A O 1
ATOM 759 N N . ILE A 1 101 ? -15.305 7.563 12.831 1.00 96.50 101 ILE A N 1
ATOM 760 C CA . ILE A 1 101 ? -14.303 7.732 11.785 1.00 96.50 101 ILE A CA 1
ATOM 761 C C . ILE A 1 101 ? -14.840 7.065 10.521 1.00 96.50 101 ILE A C 1
ATOM 763 O O . ILE A 1 101 ? -15.046 5.851 10.515 1.00 96.50 101 ILE A O 1
ATOM 767 N N . ASP A 1 102 ? -15.016 7.855 9.467 1.00 93.19 102 ASP A N 1
ATOM 768 C CA . ASP A 1 102 ? -15.327 7.377 8.122 1.00 93.19 102 ASP A CA 1
ATOM 769 C C . ASP A 1 102 ? -14.042 7.374 7.297 1.00 93.19 102 ASP A C 1
ATOM 771 O O . ASP A 1 102 ? -13.363 8.402 7.203 1.00 93.19 102 ASP A O 1
ATOM 775 N N . MET A 1 103 ? -13.719 6.235 6.692 1.00 91.31 103 MET A N 1
ATOM 776 C CA . MET A 1 103 ? -12.558 6.058 5.826 1.00 91.31 103 MET A CA 1
ATOM 777 C C . MET A 1 103 ? -13.010 5.593 4.449 1.00 91.31 103 MET A C 1
ATOM 779 O O . MET A 1 103 ? -13.841 4.690 4.333 1.00 91.31 103 MET A O 1
ATOM 783 N N . GLY A 1 104 ? -12.452 6.191 3.404 1.00 88.69 104 GLY A N 1
ATOM 784 C CA . GLY A 1 104 ? -12.871 5.865 2.053 1.00 88.69 104 GLY A CA 1
ATOM 785 C C . GLY A 1 104 ? -12.129 6.632 0.978 1.00 88.69 104 GLY A C 1
ATOM 786 O O . GLY A 1 104 ? -11.083 7.239 1.224 1.00 88.69 104 GLY A O 1
ATOM 787 N N . PHE A 1 105 ? -12.717 6.597 -0.211 1.00 83.81 105 PHE A N 1
ATOM 788 C CA . PHE A 1 105 ? -12.219 7.279 -1.392 1.00 83.81 105 PHE A CA 1
ATOM 789 C C . PHE A 1 105 ? -13.310 8.130 -2.030 1.00 83.81 105 PHE A C 1
ATOM 791 O O . PHE A 1 105 ? -14.449 7.686 -2.176 1.00 83.81 105 PHE A O 1
ATOM 798 N N . ASP A 1 106 ? -12.943 9.331 -2.452 1.00 80.31 106 ASP A N 1
ATOM 799 C CA . ASP A 1 106 ? -13.728 10.153 -3.363 1.00 80.31 106 ASP A CA 1
ATOM 800 C C . ASP A 1 106 ? -13.275 9.913 -4.808 1.00 80.31 106 ASP A C 1
ATOM 802 O O . ASP A 1 106 ? -12.135 9.519 -5.054 1.00 80.31 106 ASP A O 1
ATOM 806 N N . GLY A 1 107 ? -14.166 10.163 -5.771 1.00 68.88 107 GLY A N 1
ATOM 807 C CA . GLY A 1 107 ? -13.854 10.036 -7.200 1.00 68.88 107 GLY A CA 1
ATOM 808 C C . GLY A 1 107 ? -14.007 8.625 -7.777 1.00 68.88 107 GLY A C 1
ATOM 809 O O . GLY A 1 107 ? -13.602 8.404 -8.911 1.00 68.88 107 GLY A O 1
ATOM 810 N N . GLY A 1 108 ? -14.626 7.682 -7.055 1.00 64.69 108 GLY A N 1
ATOM 811 C CA . GLY A 1 108 ? -14.782 6.289 -7.505 1.00 64.69 108 GLY A CA 1
ATOM 812 C C . GLY A 1 108 ? -15.629 6.093 -8.773 1.00 64.69 108 GLY A C 1
ATOM 813 O O . GLY A 1 108 ? -15.550 5.042 -9.402 1.00 64.69 108 GLY A O 1
ATOM 814 N N . ASP A 1 109 ? -16.410 7.101 -9.171 1.00 66.25 109 ASP A N 1
ATOM 815 C CA . ASP A 1 109 ? -17.206 7.082 -10.408 1.00 66.25 109 ASP A CA 1
ATOM 816 C C . ASP A 1 109 ? -16.400 7.477 -11.660 1.00 66.25 109 ASP A C 1
ATOM 818 O O . ASP A 1 109 ? -16.886 7.336 -12.786 1.00 66.25 109 ASP A O 1
ATOM 822 N N . ASP A 1 110 ? -15.190 8.010 -11.489 1.00 60.66 110 ASP A N 1
ATOM 823 C CA . ASP A 1 110 ? -14.334 8.438 -12.590 1.00 60.66 110 ASP A CA 1
ATOM 824 C C . ASP A 1 110 ? -13.437 7.266 -13.052 1.00 60.66 110 ASP A C 1
ATOM 826 O O . ASP A 1 110 ? -12.839 6.566 -12.231 1.00 60.66 110 ASP A O 1
ATOM 830 N N . PRO A 1 111 ? -13.336 7.008 -14.372 1.00 50.81 111 PRO A N 1
ATOM 831 C CA . PRO A 1 111 ? -12.623 5.843 -14.897 1.00 50.81 111 PRO A CA 1
ATOM 832 C C . PRO A 1 111 ? -11.098 5.913 -14.722 1.00 50.81 111 PRO A C 1
ATOM 834 O O . PRO A 1 111 ? -10.410 4.916 -14.955 1.00 50.81 111 PRO A O 1
ATOM 837 N N . TYR A 1 112 ? -10.540 7.071 -14.365 1.00 53.06 112 TYR A N 1
ATOM 838 C CA . TYR A 1 112 ? -9.108 7.262 -14.188 1.00 53.06 112 TYR A CA 1
ATOM 839 C C . TYR A 1 112 ? -8.722 7.105 -12.720 1.00 53.06 112 TYR A C 1
ATOM 841 O O . TYR A 1 112 ? -9.061 7.949 -11.909 1.00 53.06 112 TYR A O 1
ATOM 849 N N . LEU A 1 113 ? -7.889 6.118 -12.375 1.00 55.56 113 LEU A N 1
ATOM 850 C CA . LEU A 1 113 ? -7.412 5.914 -10.993 1.00 55.56 113 LEU A CA 1
ATOM 851 C C . LEU A 1 113 ? -6.742 7.150 -10.356 1.00 55.56 113 LEU A C 1
ATOM 853 O O . LEU A 1 113 ? -6.688 7.258 -9.138 1.00 55.56 113 LEU A O 1
ATOM 857 N N . SER A 1 114 ? -6.243 8.095 -11.159 1.00 59.19 114 SER A N 1
ATOM 858 C CA . SER A 1 114 ? -5.689 9.371 -10.683 1.00 59.19 114 SER A CA 1
ATOM 859 C C . SER A 1 114 ? -6.720 10.315 -10.056 1.00 59.19 114 SER A C 1
ATOM 861 O O . SER A 1 114 ? -6.331 11.290 -9.418 1.00 59.19 114 SER A O 1
ATOM 863 N N . SER A 1 115 ? -8.010 10.084 -10.294 1.00 64.62 115 SER A N 1
ATOM 864 C CA . SER A 1 115 ? -9.113 10.845 -9.702 1.00 64.62 115 SER A CA 1
ATOM 865 C C . SER A 1 115 ? -9.470 10.354 -8.295 1.00 64.62 115 SER A C 1
ATOM 867 O O . SER A 1 115 ? -10.128 11.080 -7.550 1.00 64.62 115 SER A O 1
ATOM 869 N N . LEU A 1 116 ? -9.013 9.148 -7.930 1.00 71.00 116 LEU A N 1
ATOM 870 C CA . LEU A 1 116 ? -9.308 8.518 -6.656 1.00 71.00 116 LEU A CA 1
ATOM 871 C C . LEU A 1 116 ? -8.528 9.222 -5.541 1.00 71.00 116 LEU A C 1
ATOM 873 O O . LEU A 1 116 ? -7.295 9.191 -5.506 1.00 71.00 116 LEU A O 1
ATOM 877 N N . ALA A 1 117 ? -9.248 9.860 -4.625 1.00 81.56 117 ALA A N 1
ATOM 878 C CA . ALA A 1 117 ? -8.665 10.602 -3.517 1.00 81.56 117 ALA A CA 1
ATOM 879 C C . ALA A 1 117 ? -9.068 9.970 -2.186 1.00 81.56 117 ALA A C 1
ATOM 881 O O . ALA A 1 117 ? -10.248 9.907 -1.853 1.00 81.56 117 ALA A O 1
ATOM 882 N N . GLU A 1 118 ? -8.085 9.525 -1.405 1.00 86.69 118 GLU A N 1
ATOM 883 C CA . GLU A 1 118 ? -8.331 9.079 -0.034 1.00 86.69 118 GLU A CA 1
ATOM 884 C C . GLU A 1 118 ? -8.879 10.226 0.819 1.00 86.69 118 GLU A C 1
ATOM 886 O O . GLU A 1 118 ? -8.354 11.346 0.801 1.00 86.69 118 GLU A O 1
ATOM 891 N N . TYR A 1 119 ? -9.888 9.924 1.633 1.00 89.94 119 TYR A N 1
ATOM 892 C CA . TYR A 1 119 ? -10.355 10.831 2.670 1.00 89.94 119 TYR A CA 1
ATOM 893 C C . TYR A 1 119 ? -10.535 10.111 4.005 1.00 89.94 119 TYR A C 1
ATOM 895 O O . TYR A 1 119 ? -10.679 8.891 4.115 1.00 89.94 119 TYR A O 1
ATOM 903 N N . THR A 1 120 ? -10.526 10.908 5.068 1.00 93.62 120 THR A N 1
ATOM 904 C CA . THR A 1 120 ? -10.906 10.466 6.407 1.00 93.62 120 THR A CA 1
ATOM 905 C C . THR A 1 120 ? -11.679 11.585 7.083 1.00 93.62 120 THR A C 1
ATOM 907 O O . THR A 1 120 ? -11.175 12.709 7.199 1.00 93.62 120 THR A O 1
ATOM 910 N N . ARG A 1 121 ? -12.899 11.280 7.529 1.00 94.94 121 ARG A N 1
ATOM 911 C CA . ARG A 1 121 ? -13.787 12.222 8.217 1.00 94.94 121 ARG A CA 1
ATOM 912 C C . ARG A 1 121 ? -14.036 11.754 9.641 1.00 94.94 121 ARG A C 1
ATOM 914 O O . ARG A 1 121 ? -14.320 10.586 9.877 1.00 94.94 121 ARG A O 1
ATOM 921 N N . LEU A 1 122 ? -13.949 12.682 10.585 1.00 96.62 122 LEU A N 1
ATOM 922 C CA . LEU A 1 122 ? -14.280 12.458 11.980 1.00 96.62 122 LEU A CA 1
ATOM 923 C C . LEU A 1 122 ? -15.574 13.186 12.303 1.00 96.62 122 LEU A C 1
ATOM 925 O O . LEU A 1 122 ? -15.658 14.402 12.121 1.00 96.62 122 LEU A O 1
ATOM 929 N N . THR A 1 123 ? -16.541 12.465 12.850 1.00 96.94 123 THR A N 1
ATOM 930 C CA . THR A 1 123 ? -17.812 13.031 13.297 1.00 96.94 123 THR A CA 1
ATOM 931 C C . THR A 1 123 ? -17.984 12.750 14.781 1.00 96.94 123 THR A C 1
ATOM 933 O O . THR A 1 123 ? -17.908 11.602 15.217 1.00 96.94 123 THR A O 1
ATOM 936 N N . VAL A 1 124 ? -18.217 13.798 15.570 1.00 97.69 124 VAL A N 1
ATOM 937 C CA . VAL A 1 124 ? -18.542 13.671 16.995 1.00 97.69 124 VAL A CA 1
ATOM 938 C C . VAL A 1 124 ? -19.998 14.044 17.186 1.00 97.69 124 VAL A C 1
ATOM 940 O O . VAL A 1 124 ? -20.395 15.162 16.849 1.00 97.69 124 VAL A O 1
ATOM 943 N N . THR A 1 125 ? -20.788 13.143 17.753 1.00 98.06 125 THR A N 1
ATOM 944 C CA . THR A 1 125 ? -22.195 13.392 18.078 1.00 98.06 125 THR A CA 1
ATOM 945 C C . THR A 1 125 ? -22.447 13.239 19.572 1.00 98.06 125 THR A C 1
ATOM 947 O O . THR A 1 125 ? -21.688 12.579 20.281 1.00 98.06 125 THR A O 1
ATOM 950 N N . ARG A 1 126 ? -23.513 13.879 20.054 1.00 97.56 126 ARG A N 1
ATOM 951 C CA . ARG A 1 126 ? -24.119 13.647 21.366 1.00 97.56 126 ARG A CA 1
ATOM 952 C C . ARG A 1 126 ? -25.608 13.400 21.154 1.00 97.56 126 ARG A C 1
ATOM 954 O O . ARG A 1 126 ? -26.318 14.317 20.731 1.00 97.56 126 ARG A O 1
ATOM 961 N N . GLY A 1 127 ? -26.072 12.179 21.413 1.00 93.25 127 GLY A N 1
ATOM 962 C CA . GLY A 1 127 ? -27.384 11.736 20.930 1.00 93.25 127 GLY A CA 1
ATOM 963 C C . GLY A 1 127 ? -27.504 11.962 19.416 1.00 93.25 127 GLY A C 1
ATOM 964 O O . GLY A 1 127 ? -26.607 11.585 18.665 1.00 93.25 127 GLY A O 1
ATOM 965 N N . ASP A 1 128 ? -28.554 12.660 18.985 1.00 91.38 128 ASP A N 1
ATOM 966 C CA . ASP A 1 128 ? -28.797 12.974 17.566 1.00 91.38 128 ASP A CA 1
ATOM 967 C C . ASP A 1 128 ? -28.120 14.273 17.088 1.00 91.38 128 ASP A C 1
ATOM 969 O O . ASP A 1 128 ? -28.243 14.663 15.927 1.00 91.38 128 ASP A O 1
ATOM 973 N N . THR A 1 129 ? -27.420 14.989 17.973 1.00 96.62 129 THR A N 1
ATOM 974 C CA . THR A 1 129 ? -26.812 16.286 17.645 1.00 96.62 129 THR A CA 1
ATOM 975 C C . THR A 1 129 ? -25.343 16.120 17.269 1.00 96.62 129 THR A C 1
ATOM 977 O O . THR A 1 129 ? -24.536 15.665 18.080 1.00 96.62 129 THR A O 1
ATOM 980 N N . GLN A 1 130 ? -24.964 16.552 16.064 1.00 97.44 130 GLN A N 1
ATOM 981 C CA . GLN A 1 130 ? -23.561 16.634 15.656 1.00 97.44 130 GLN A CA 1
ATOM 982 C C . GLN A 1 130 ? -22.864 17.807 16.356 1.00 97.44 130 GLN A C 1
ATOM 984 O O . GLN A 1 130 ? -23.241 18.964 16.181 1.00 97.44 130 GLN A O 1
ATOM 989 N N . LEU A 1 131 ? -21.829 17.504 17.137 1.00 97.19 131 LEU A N 1
ATOM 990 C CA . LEU A 1 131 ? -21.007 18.486 17.843 1.00 97.19 131 LEU A CA 1
ATOM 991 C C . LEU A 1 131 ? -19.821 18.963 17.001 1.00 97.19 131 LEU A C 1
ATOM 993 O O . LEU A 1 131 ? -19.422 20.121 17.104 1.00 97.19 131 LEU A O 1
ATOM 997 N N . ALA A 1 132 ? -19.246 18.076 16.186 1.00 95.88 132 ALA A N 1
ATOM 998 C CA . ALA A 1 132 ? -18.121 18.393 15.316 1.00 95.88 132 ALA A CA 1
ATOM 999 C C . ALA A 1 132 ? -18.101 17.496 14.075 1.00 95.88 132 ALA A C 1
ATOM 1001 O O . ALA A 1 132 ? -18.472 16.325 14.145 1.00 95.88 132 ALA A O 1
ATOM 1002 N N . ALA A 1 133 ? -17.613 18.056 12.969 1.00 96.12 133 ALA A N 1
ATOM 1003 C CA . ALA A 1 133 ? -17.171 17.325 11.790 1.00 96.12 133 ALA A CA 1
ATOM 1004 C C . ALA A 1 133 ? -15.802 17.878 11.384 1.00 96.12 133 ALA A C 1
ATOM 1006 O O . ALA A 1 133 ? -15.648 19.087 11.202 1.00 96.12 133 ALA A O 1
ATOM 1007 N N . LEU A 1 134 ? -14.804 17.006 11.314 1.00 96.38 134 LEU A N 1
ATOM 1008 C CA . LEU A 1 134 ? -13.427 17.335 10.961 1.00 96.38 134 LEU A CA 1
ATOM 1009 C C . LEU A 1 134 ? -12.983 16.430 9.817 1.00 96.38 134 LEU A C 1
ATOM 1011 O O . LEU A 1 134 ? -13.426 15.291 9.717 1.00 96.38 134 LEU A O 1
ATOM 1015 N N . GLU A 1 135 ? -12.070 16.919 8.990 1.00 96.12 135 GLU A N 1
ATOM 1016 C CA . GLU A 1 135 ? -11.479 16.138 7.906 1.00 96.12 135 GLU A CA 1
ATOM 1017 C C . GLU A 1 135 ? -9.966 16.101 8.070 1.00 96.12 135 GLU A C 1
ATOM 1019 O O . GLU A 1 135 ? -9.343 17.070 8.523 1.00 96.12 135 GLU A O 1
ATOM 1024 N N . CYS A 1 136 ? -9.370 14.964 7.732 1.00 95.88 136 CYS A N 1
ATOM 1025 C CA . CYS A 1 136 ? -7.925 14.837 7.688 1.00 95.88 136 CYS A CA 1
ATOM 1026 C C . CYS A 1 136 ? -7.351 15.479 6.426 1.00 95.88 136 CYS A C 1
ATOM 1028 O O . CYS A 1 136 ? -7.969 15.472 5.366 1.00 95.88 136 CYS A O 1
ATOM 1030 N N . ALA A 1 137 ? -6.141 16.027 6.537 1.00 94.62 137 ALA A N 1
ATOM 1031 C CA . ALA A 1 137 ? -5.392 16.494 5.384 1.00 94.62 137 ALA A CA 1
ATOM 1032 C C . ALA A 1 137 ? -4.990 15.276 4.528 1.00 94.62 137 ALA A C 1
ATOM 1034 O O . ALA A 1 137 ? -4.213 14.455 5.027 1.00 94.62 137 ALA A O 1
ATOM 1035 N N . PRO A 1 138 ? -5.432 15.171 3.256 1.00 89.88 138 PRO A N 1
ATOM 1036 C CA . PRO A 1 138 ? -5.179 14.001 2.411 1.00 89.88 138 PRO A CA 1
ATOM 1037 C C . PRO A 1 138 ? -3.720 13.516 2.368 1.00 89.88 138 PRO A C 1
ATOM 1039 O O . PRO A 1 138 ? -3.496 12.332 2.593 1.00 89.88 138 PRO A O 1
ATOM 1042 N N . PRO A 1 139 ? -2.691 14.381 2.205 1.00 88.38 139 PRO A N 1
ATOM 1043 C CA . PRO A 1 139 ? -1.302 13.909 2.135 1.00 88.38 139 PRO A CA 1
ATOM 1044 C C . PRO A 1 139 ? -0.758 13.361 3.464 1.00 88.38 139 PRO A C 1
ATOM 1046 O O . PRO A 1 139 ? 0.382 12.907 3.513 1.00 88.38 139 PRO A O 1
ATOM 1049 N N . THR A 1 140 ? -1.527 13.453 4.551 1.00 91.19 140 THR A N 1
ATOM 1050 C CA . THR A 1 140 ? -1.148 12.956 5.882 1.00 91.19 140 THR A CA 1
ATOM 1051 C C . THR A 1 140 ? -1.872 11.672 6.268 1.00 91.19 140 THR A C 1
ATOM 1053 O O . THR A 1 140 ? -1.621 11.159 7.357 1.00 91.19 140 THR A O 1
ATOM 1056 N N . ILE A 1 141 ? -2.789 11.191 5.423 1.00 90.50 141 ILE A N 1
ATOM 1057 C CA . ILE A 1 141 ? -3.534 9.960 5.665 1.00 90.50 141 ILE A CA 1
ATOM 1058 C C . ILE A 1 141 ? -2.589 8.779 5.457 1.00 90.50 141 ILE A C 1
ATOM 1060 O O . ILE A 1 141 ? -2.045 8.567 4.379 1.00 90.50 141 ILE A O 1
ATOM 1064 N N . GLU A 1 142 ? -2.370 8.030 6.531 1.00 88.75 142 GLU A N 1
ATOM 1065 C CA . GLU A 1 142 ? -1.654 6.762 6.527 1.00 88.75 142 GLU A CA 1
ATOM 1066 C C . GLU A 1 142 ? -2.643 5.681 6.980 1.00 88.75 142 GLU A C 1
ATOM 1068 O O . GLU A 1 142 ? -3.030 5.654 8.152 1.00 88.75 142 GLU A O 1
ATOM 1073 N N . ARG A 1 143 ? -3.081 4.812 6.061 1.00 86.44 143 ARG A N 1
ATOM 1074 C CA . ARG A 1 143 ? -4.037 3.722 6.326 1.00 86.44 143 ARG A CA 1
ATOM 1075 C C . ARG A 1 143 ? -3.447 2.347 6.035 1.00 86.44 143 ARG A C 1
ATOM 1077 O O . ARG A 1 143 ? -2.680 2.173 5.094 1.00 86.44 143 ARG A O 1
ATOM 1084 N N . ALA A 1 144 ? -3.865 1.371 6.836 1.00 84.31 144 ALA A N 1
ATOM 1085 C CA . ALA A 1 144 ? -3.676 -0.051 6.581 1.00 84.31 144 ALA A CA 1
ATOM 1086 C C . ALA A 1 144 ? -5.040 -0.680 6.250 1.00 84.31 144 ALA A C 1
ATOM 1088 O O . ALA A 1 144 ? -5.840 -0.949 7.148 1.00 84.31 144 ALA A O 1
ATOM 1089 N N . TYR A 1 145 ? -5.301 -0.871 4.959 1.00 79.38 145 TYR A N 1
ATOM 1090 C CA . TYR A 1 145 ? -6.521 -1.469 4.415 1.00 79.38 145 TYR A CA 1
ATOM 1091 C C . TYR A 1 145 ? -6.781 -2.876 4.968 1.00 79.38 145 TYR A C 1
ATOM 1093 O O . TYR A 1 145 ? -5.848 -3.632 5.246 1.00 79.38 145 TYR A O 1
ATOM 1101 N N . ASP A 1 146 ? -8.057 -3.208 5.180 1.00 78.25 146 ASP A N 1
ATOM 1102 C CA . ASP A 1 146 ? -8.547 -4.490 5.718 1.00 78.25 146 ASP A CA 1
ATOM 1103 C C . ASP A 1 146 ? -7.981 -4.901 7.088 1.00 78.25 146 ASP A C 1
ATOM 1105 O O . ASP A 1 146 ? -8.334 -5.953 7.629 1.00 78.25 146 ASP A O 1
ATOM 1109 N N . ARG A 1 147 ? -7.118 -4.084 7.704 1.00 85.44 147 ARG A N 1
ATOM 1110 C CA . ARG A 1 147 ? -6.505 -4.391 8.997 1.00 85.44 147 ARG A CA 1
ATOM 1111 C C . ARG A 1 147 ? -7.558 -4.467 10.102 1.00 85.44 147 ARG A C 1
ATOM 1113 O O . ARG A 1 147 ? -7.443 -5.321 10.977 1.00 85.44 147 ARG A O 1
ATOM 1120 N N . ILE A 1 148 ? -8.581 -3.613 10.058 1.00 89.06 148 ILE A N 1
ATOM 1121 C CA . ILE A 1 148 ? -9.668 -3.628 11.043 1.00 89.06 148 ILE A CA 1
ATOM 1122 C C . ILE A 1 148 ? -10.538 -4.869 10.819 1.00 89.06 148 ILE A C 1
ATOM 1124 O O . ILE A 1 148 ? -10.738 -5.630 11.760 1.00 89.06 148 ILE A O 1
ATOM 1128 N N . ALA A 1 149 ? -10.974 -5.132 9.580 1.00 86.44 149 ALA A N 1
ATOM 1129 C CA . ALA A 1 149 ? -11.717 -6.348 9.224 1.00 86.44 149 ALA A CA 1
ATOM 1130 C C . ALA A 1 149 ? -10.978 -7.644 9.610 1.00 86.44 149 ALA A C 1
ATOM 1132 O O . ALA A 1 149 ? -11.600 -8.608 10.058 1.00 86.44 149 ALA A O 1
ATOM 1133 N N . GLY A 1 150 ? -9.655 -7.680 9.429 1.00 83.06 150 GLY A N 1
ATOM 1134 C CA . GLY A 1 150 ? -8.796 -8.787 9.849 1.00 83.06 150 GLY A CA 1
ATOM 1135 C C . GLY A 1 150 ? -8.806 -8.974 11.364 1.00 83.06 150 GLY A C 1
ATOM 1136 O O . GLY A 1 150 ? -9.170 -10.043 11.840 1.00 83.06 150 GLY A O 1
ATOM 1137 N N . ALA A 1 151 ? -8.539 -7.906 12.121 1.00 87.94 151 ALA A N 1
ATOM 1138 C CA . ALA A 1 151 ? -8.546 -7.961 13.584 1.00 87.94 151 ALA A CA 1
ATOM 1139 C C . ALA A 1 151 ? -9.914 -8.373 14.165 1.00 87.94 151 ALA A C 1
ATOM 1141 O O . ALA A 1 151 ? -9.976 -9.065 15.178 1.00 87.94 151 ALA A O 1
ATOM 1142 N N . MET A 1 152 ? -11.024 -7.990 13.520 1.00 90.50 152 MET A N 1
ATOM 1143 C CA . MET A 1 152 ? -12.361 -8.473 13.894 1.00 90.50 152 MET A CA 1
ATOM 1144 C C . MET A 1 152 ? -12.472 -9.995 13.748 1.00 90.50 152 MET A C 1
ATOM 1146 O O . MET A 1 152 ? -12.969 -10.674 14.647 1.00 90.50 152 MET A O 1
ATOM 1150 N N . ARG A 1 153 ? -11.972 -10.558 12.647 1.00 87.50 153 ARG A N 1
ATOM 1151 C CA . ARG A 1 153 ? -12.011 -12.009 12.425 1.00 87.50 153 ARG A CA 1
ATOM 1152 C C . ARG A 1 153 ? -11.095 -12.776 13.366 1.00 87.50 153 ARG A C 1
ATOM 1154 O O . ARG A 1 153 ? -11.500 -13.843 13.823 1.00 87.50 153 ARG A O 1
ATOM 1161 N N . ASP A 1 154 ? -9.948 -12.213 13.737 1.00 85.75 154 ASP A N 1
ATOM 1162 C CA . ASP A 1 154 ? -9.032 -12.816 14.715 1.00 85.75 154 ASP A CA 1
ATOM 1163 C C . ASP A 1 154 ? -9.697 -13.026 16.087 1.00 85.75 154 ASP A C 1
ATOM 1165 O O . ASP A 1 154 ? -9.395 -13.992 16.788 1.00 85.75 154 ASP A O 1
ATOM 1169 N N . VAL A 1 155 ? -10.660 -12.169 16.453 1.00 91.19 155 VAL A N 1
ATOM 1170 C CA . VAL A 1 155 ? -11.474 -12.327 17.673 1.00 91.19 155 VAL A CA 1
ATOM 1171 C C . VAL A 1 155 ? -12.769 -13.123 17.452 1.00 91.19 155 VAL A C 1
ATOM 1173 O O . VAL A 1 155 ? -13.642 -13.144 18.320 1.00 91.19 155 VAL A O 1
ATOM 1176 N N . GLY A 1 156 ? -12.911 -13.786 16.301 1.00 89.88 156 GLY A N 1
ATOM 1177 C CA . GLY A 1 156 ? -14.059 -14.630 15.961 1.00 89.88 156 GLY A CA 1
ATOM 1178 C C . GLY A 1 156 ? -15.293 -13.871 15.468 1.00 89.88 156 GLY A C 1
ATOM 1179 O O . GLY A 1 156 ? -16.387 -14.435 15.462 1.00 89.88 156 GLY A O 1
ATOM 1180 N N . ARG A 1 157 ? -15.149 -12.605 15.063 1.00 91.12 157 ARG A N 1
ATOM 1181 C CA . ARG A 1 157 ? -16.239 -11.799 14.504 1.00 91.12 157 ARG A CA 1
ATOM 1182 C C . ARG A 1 157 ? -16.168 -11.809 12.975 1.00 91.12 157 ARG A C 1
ATOM 1184 O O . ARG A 1 157 ? -15.377 -11.093 12.374 1.00 91.12 157 ARG A O 1
ATOM 1191 N N . ASP A 1 158 ? -17.029 -12.606 12.350 1.00 88.19 158 ASP A N 1
ATOM 1192 C CA . ASP A 1 158 ? -17.125 -12.802 10.894 1.00 88.19 158 ASP A CA 1
ATOM 1193 C C . ASP A 1 158 ? -18.026 -11.776 10.184 1.00 88.19 158 ASP A C 1
ATOM 1195 O O . ASP A 1 158 ? -18.079 -11.742 8.955 1.00 88.19 158 ASP A O 1
ATOM 1199 N N . LYS A 1 159 ? -18.738 -10.937 10.945 1.00 89.62 159 LYS A N 1
ATOM 1200 C CA . LYS A 1 159 ? -19.694 -9.949 10.431 1.00 89.62 159 LYS A CA 1
ATOM 1201 C C . LYS A 1 159 ? -19.479 -8.563 11.019 1.00 89.62 159 LYS A C 1
ATOM 1203 O O . LYS A 1 159 ? -19.139 -8.406 12.195 1.00 89.62 159 LYS A O 1
ATOM 1208 N N . ASP A 1 160 ? -19.746 -7.544 10.215 1.00 88.62 160 ASP A N 1
ATOM 1209 C CA . ASP A 1 160 ? -19.795 -6.156 10.660 1.00 88.62 160 ASP A CA 1
ATOM 1210 C C . ASP A 1 160 ? -21.049 -5.881 11.528 1.00 88.62 160 ASP A C 1
ATOM 1212 O O . ASP A 1 160 ? -21.883 -6.758 11.770 1.00 88.62 160 ASP A O 1
ATOM 1216 N N . SER A 1 161 ? -21.195 -4.665 12.057 1.00 91.94 161 SER A N 1
ATOM 1217 C CA . SER A 1 161 ? -22.334 -4.284 12.909 1.00 91.94 161 SER A CA 1
ATOM 1218 C C . SER A 1 161 ? -23.670 -4.238 12.157 1.00 91.94 161 SER A C 1
ATOM 1220 O O . SER A 1 161 ? -24.718 -4.206 12.798 1.00 91.94 161 SER A O 1
ATOM 1222 N N . ASN A 1 162 ? -23.648 -4.227 10.821 1.00 88.31 162 ASN A N 1
ATOM 1223 C CA . ASN A 1 162 ? -24.827 -4.325 9.962 1.00 88.31 162 ASN A CA 1
ATOM 1224 C C . ASN A 1 162 ? -25.117 -5.774 9.534 1.00 88.31 162 ASN A C 1
ATOM 1226 O O . ASN A 1 162 ? -26.013 -6.002 8.721 1.00 88.31 162 ASN A O 1
ATOM 1230 N N . VAL A 1 163 ? -24.413 -6.760 10.105 1.00 87.12 163 VAL A N 1
ATOM 1231 C CA . VAL A 1 163 ? -24.562 -8.194 9.807 1.00 87.12 163 VAL A CA 1
ATOM 1232 C C . VAL A 1 163 ? -24.056 -8.567 8.399 1.00 87.12 163 VAL A C 1
ATOM 1234 O O . VAL A 1 163 ? -24.332 -9.665 7.912 1.00 87.12 163 VAL A O 1
ATOM 1237 N N . GLN A 1 164 ? -23.277 -7.698 7.748 1.00 84.81 164 GLN A N 1
ATOM 1238 C CA . GLN A 1 164 ? -22.590 -8.011 6.495 1.00 84.81 164 GLN A CA 1
ATOM 1239 C C . GLN A 1 164 ? -21.352 -8.864 6.786 1.00 84.81 164 GLN A C 1
ATOM 1241 O O . GLN A 1 164 ? -20.553 -8.531 7.660 1.00 84.81 164 GLN A O 1
ATOM 1246 N N . THR A 1 165 ? -21.190 -9.969 6.055 1.00 84.50 165 THR A N 1
ATOM 1247 C CA . THR A 1 165 ? -20.010 -10.836 6.167 1.00 84.50 165 THR A CA 1
ATOM 1248 C C . THR A 1 165 ? -18.748 -10.067 5.790 1.00 84.50 165 THR A C 1
ATOM 1250 O O . THR A 1 165 ? -18.696 -9.413 4.747 1.00 84.50 165 THR A O 1
ATOM 1253 N N . LEU A 1 166 ? -17.731 -10.150 6.643 1.00 79.94 166 LEU A N 1
ATOM 1254 C CA . LEU A 1 166 ? -16.414 -9.587 6.378 1.00 79.94 166 LEU A CA 1
ATOM 1255 C C . LEU A 1 166 ? -15.706 -10.433 5.312 1.00 79.94 166 LEU A C 1
ATOM 1257 O O . LEU A 1 166 ? -15.795 -11.660 5.371 1.00 79.94 166 LEU A O 1
ATOM 1261 N N . PRO A 1 167 ? -15.010 -9.818 4.339 1.00 68.75 167 PRO A N 1
ATOM 1262 C CA . PRO A 1 167 ? -14.324 -10.568 3.292 1.00 68.75 167 PRO A CA 1
ATOM 1263 C C . PRO A 1 167 ? -13.299 -11.521 3.909 1.00 68.75 167 PRO A C 1
ATOM 1265 O O . PRO A 1 167 ? -12.557 -11.143 4.815 1.00 68.75 167 PRO A O 1
ATOM 1268 N N . GLU A 1 168 ? -13.241 -12.751 3.400 1.00 56.72 168 GLU A N 1
ATOM 1269 C CA . GLU A 1 168 ? -12.314 -13.777 3.891 1.00 56.72 168 GLU A CA 1
ATOM 1270 C C . GLU A 1 168 ? -10.843 -13.480 3.529 1.00 56.72 168 GLU A C 1
ATOM 1272 O O . GLU A 1 168 ? -9.937 -13.993 4.181 1.00 56.72 168 GLU A O 1
ATOM 1277 N N . GLU A 1 169 ? -10.573 -12.584 2.572 1.00 58.47 169 GLU A N 1
ATOM 1278 C CA . GLU A 1 169 ? -9.235 -12.295 2.009 1.00 58.47 169 GLU A CA 1
ATOM 1279 C C . GLU A 1 169 ? -8.224 -11.604 2.952 1.00 58.47 169 GLU A C 1
ATOM 1281 O O . GLU A 1 169 ? -7.145 -11.182 2.531 1.00 58.47 169 GLU A O 1
ATOM 1286 N N . GLY A 1 170 ? -8.530 -11.494 4.243 1.00 55.78 170 GLY A N 1
ATOM 1287 C CA . GLY A 1 170 ? -7.606 -10.914 5.226 1.00 55.78 170 GLY A CA 1
ATOM 1288 C C . GLY A 1 170 ? -7.215 -11.904 6.314 1.00 55.78 170 GLY A C 1
ATOM 1289 O O . GLY A 1 170 ? -8.000 -12.754 6.718 1.00 55.78 170 GLY A O 1
ATOM 1290 N N . TRP A 1 171 ? -5.977 -11.767 6.768 1.00 53.59 171 TRP A N 1
ATOM 1291 C CA . TRP A 1 171 ? -5.314 -12.643 7.725 1.00 53.59 171 TRP A CA 1
ATOM 1292 C C . TRP A 1 171 ? -5.07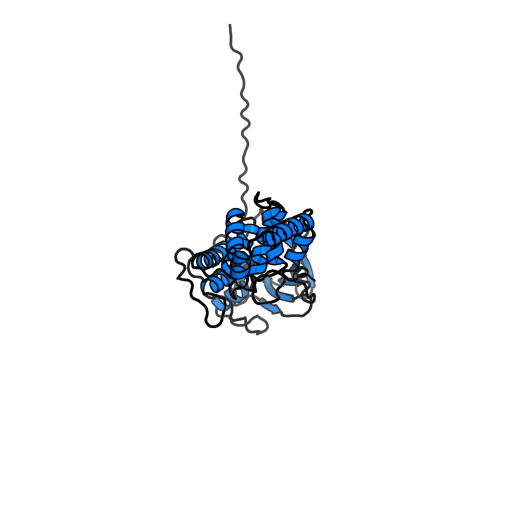0 -14.082 7.250 1.00 53.59 171 TRP A C 1
ATOM 1294 O O . TRP A 1 171 ? -5.549 -15.062 7.813 1.00 53.59 171 TRP A O 1
ATOM 1304 N N . GLN A 1 172 ? -4.186 -14.211 6.257 1.00 59.34 172 GLN A N 1
ATOM 1305 C CA . GLN A 1 172 ? -3.209 -15.296 6.331 1.00 59.34 172 GLN A CA 1
ATOM 1306 C C . GLN A 1 172 ? -2.062 -14.814 7.234 1.00 59.34 172 GLN A C 1
ATOM 1308 O O . GLN A 1 172 ? -1.525 -13.732 6.978 1.00 59.34 172 GLN A O 1
ATOM 1313 N N . PRO A 1 173 ? -1.689 -15.558 8.292 1.00 70.81 173 PRO A N 1
ATOM 1314 C CA . PRO A 1 173 ? -0.535 -15.211 9.107 1.00 70.81 173 PRO A CA 1
ATOM 1315 C C . PRO A 1 173 ? 0.699 -15.084 8.217 1.00 70.81 173 PRO A C 1
ATOM 1317 O O . PRO A 1 173 ? 1.063 -16.030 7.517 1.00 70.81 173 PRO A O 1
ATOM 1320 N N . LEU A 1 174 ? 1.337 -13.916 8.239 1.00 82.62 174 LEU A N 1
ATOM 1321 C CA . LEU A 1 174 ? 2.560 -13.710 7.478 1.00 82.62 174 LEU A CA 1
ATOM 1322 C C . LEU A 1 174 ? 3.685 -14.545 8.098 1.00 82.62 174 LEU A C 1
ATOM 1324 O O . LEU A 1 174 ? 3.877 -14.495 9.321 1.00 82.62 174 LEU A O 1
ATOM 1328 N N . PRO A 1 175 ? 4.453 -15.297 7.294 1.00 88.75 175 PRO A N 1
ATOM 1329 C CA . PRO A 1 175 ? 5.646 -15.935 7.811 1.00 88.75 175 PRO A CA 1
ATOM 1330 C C . PRO A 1 175 ? 6.640 -14.859 8.272 1.00 88.75 175 PRO A C 1
ATOM 1332 O O . PRO A 1 175 ? 6.704 -13.774 7.692 1.00 88.75 175 PRO A O 1
ATOM 1335 N N . PRO A 1 176 ? 7.434 -15.121 9.320 1.00 89.94 176 PRO A N 1
ATOM 1336 C CA . PRO A 1 176 ? 8.425 -14.157 9.768 1.00 89.94 176 PRO A CA 1
ATOM 1337 C C . PRO A 1 176 ? 9.433 -13.892 8.647 1.00 89.94 176 PRO A C 1
ATOM 1339 O O . PRO A 1 176 ? 9.992 -14.825 8.076 1.00 89.94 176 PRO A O 1
ATOM 1342 N N . VAL A 1 177 ? 9.731 -12.619 8.380 1.00 89.50 177 VAL A N 1
ATOM 1343 C CA . VAL A 1 177 ? 10.693 -12.202 7.341 1.00 89.50 177 VAL A CA 1
ATOM 1344 C C . VAL A 1 177 ? 12.103 -12.775 7.524 1.00 89.50 177 VAL A C 1
ATOM 1346 O O . VAL A 1 177 ? 12.869 -12.858 6.569 1.00 89.50 177 VAL A O 1
ATOM 1349 N N . SER A 1 178 ? 12.457 -13.216 8.734 1.00 89.06 178 SER A N 1
ATOM 1350 C CA . SER A 1 178 ? 13.714 -13.925 9.004 1.00 89.06 178 SER A CA 1
ATOM 1351 C C . SER A 1 178 ? 13.748 -15.360 8.466 1.00 89.06 178 SER A C 1
ATOM 1353 O O . SER A 1 178 ? 14.825 -15.946 8.387 1.00 89.06 178 SER A O 1
ATOM 1355 N N . ASN A 1 179 ? 12.592 -15.932 8.127 1.00 91.56 179 ASN A N 1
ATOM 1356 C CA . ASN A 1 179 ? 12.437 -17.304 7.660 1.00 91.56 179 ASN A CA 1
ATOM 1357 C C . ASN A 1 179 ? 11.244 -17.413 6.694 1.00 91.56 179 ASN A C 1
ATOM 1359 O O . ASN A 1 179 ? 10.277 -18.129 6.959 1.00 91.56 179 ASN A O 1
ATOM 1363 N N . ILE A 1 180 ? 11.309 -16.657 5.596 1.00 91.94 180 ILE A N 1
ATOM 1364 C CA . ILE A 1 180 ? 10.333 -16.737 4.505 1.00 91.94 180 ILE A CA 1
ATOM 1365 C C . ILE A 1 180 ? 10.531 -18.091 3.799 1.00 91.94 180 ILE A C 1
ATOM 1367 O O . ILE A 1 180 ? 11.664 -18.379 3.395 1.00 91.94 180 ILE A O 1
ATOM 1371 N N . PRO A 1 181 ? 9.480 -18.923 3.661 1.00 91.50 181 PRO A N 1
ATOM 1372 C CA . PRO A 1 181 ? 9.531 -20.135 2.845 1.00 91.50 181 PRO A CA 1
ATOM 1373 C C . PRO A 1 181 ? 9.914 -19.847 1.384 1.00 91.50 181 PRO A C 1
ATOM 1375 O O . PRO A 1 181 ? 9.934 -18.697 0.952 1.00 91.50 181 PRO A O 1
ATOM 1378 N N . GLU A 1 182 ? 10.222 -20.897 0.621 1.00 93.25 182 GLU A N 1
ATOM 1379 C CA . GLU A 1 182 ? 10.415 -20.776 -0.830 1.00 93.25 182 GLU A CA 1
ATOM 1380 C C . GLU A 1 182 ? 9.122 -20.282 -1.493 1.00 93.25 182 GLU A C 1
ATOM 1382 O O . GLU A 1 182 ? 8.018 -20.660 -1.083 1.00 93.25 182 GLU A O 1
ATOM 1387 N N . CYS A 1 183 ? 9.260 -19.402 -2.481 1.00 94.25 183 CYS A N 1
ATOM 1388 C CA . CYS A 1 183 ? 8.118 -18.849 -3.185 1.00 94.25 183 CYS A CA 1
ATOM 1389 C C . CYS A 1 183 ? 7.608 -19.891 -4.188 1.00 94.25 183 CYS A C 1
ATOM 1391 O O . CYS A 1 183 ? 8.340 -20.377 -5.051 1.00 94.25 183 CYS A O 1
ATOM 1393 N N . GLU A 1 184 ? 6.335 -20.255 -4.084 1.00 93.31 184 GLU A N 1
ATOM 1394 C CA . GLU A 1 184 ? 5.720 -21.280 -4.923 1.00 93.31 184 GLU A CA 1
ATOM 1395 C C . GLU A 1 184 ? 4.742 -20.639 -5.901 1.00 93.31 184 GLU A C 1
ATOM 1397 O O . GLU A 1 184 ? 3.967 -19.758 -5.536 1.00 93.31 184 GLU A O 1
ATOM 1402 N N . ARG A 1 185 ? 4.733 -21.106 -7.154 1.00 91.19 185 ARG A N 1
ATOM 1403 C CA . ARG A 1 185 ? 3.774 -20.627 -8.156 1.00 91.19 185 ARG A CA 1
ATOM 1404 C C . ARG A 1 185 ? 2.346 -20.981 -7.742 1.00 91.19 185 ARG A C 1
ATOM 1406 O O . ARG A 1 185 ? 2.033 -22.156 -7.543 1.00 91.19 185 ARG A O 1
ATOM 1413 N N . VAL A 1 186 ? 1.458 -19.991 -7.747 1.00 83.19 186 VAL A N 1
ATOM 1414 C CA . VAL A 1 186 ? 0.025 -20.220 -7.548 1.00 83.19 186 VAL A CA 1
ATOM 1415 C C . VAL A 1 186 ? -0.566 -20.854 -8.821 1.00 83.19 186 VAL A C 1
ATOM 1417 O O . VAL A 1 186 ? -0.366 -20.333 -9.924 1.00 83.19 186 VAL A O 1
ATOM 1420 N N . PRO A 1 187 ? -1.289 -21.988 -8.726 1.00 81.88 187 PRO A N 1
ATOM 1421 C CA . PRO A 1 187 ? -1.860 -22.652 -9.895 1.00 81.88 187 PRO A CA 1
ATOM 1422 C C . PRO A 1 187 ? -2.775 -21.735 -10.716 1.00 81.88 187 PRO A C 1
ATOM 1424 O O . PRO A 1 187 ? -3.649 -21.069 -10.170 1.00 81.88 187 PRO A O 1
ATOM 1427 N N . ASN A 1 188 ? -2.616 -21.759 -12.044 1.00 73.81 188 ASN A N 1
ATOM 1428 C CA . ASN A 1 188 ? -3.387 -20.947 -13.000 1.00 73.81 188 ASN A CA 1
ATOM 1429 C C . ASN A 1 188 ? -3.293 -19.422 -12.783 1.00 73.81 188 ASN A C 1
ATOM 1431 O O . ASN A 1 188 ? -4.171 -18.691 -13.235 1.00 73.81 188 ASN A O 1
ATOM 1435 N N . SER A 1 189 ? -2.237 -18.943 -12.124 1.00 73.69 189 SER A N 1
ATOM 1436 C CA . SER A 1 189 ? -1.964 -17.523 -11.905 1.00 73.69 189 SER A CA 1
ATOM 1437 C C . SER A 1 189 ? -0.534 -17.176 -12.330 1.00 73.69 189 SER A C 1
ATOM 1439 O O . SER A 1 189 ? 0.340 -18.044 -12.379 1.00 73.69 189 SER A O 1
ATOM 1441 N N . ASN A 1 190 ? -0.287 -15.903 -12.645 1.00 67.94 190 ASN A N 1
ATOM 1442 C CA . ASN A 1 190 ? 1.065 -15.344 -12.753 1.00 67.94 190 ASN A CA 1
ATOM 1443 C C . ASN A 1 190 ? 1.634 -14.917 -11.384 1.00 67.94 190 ASN A C 1
ATOM 1445 O O . ASN A 1 190 ? 2.719 -14.351 -11.334 1.00 67.94 190 ASN A O 1
ATOM 1449 N N . ALA A 1 191 ? 0.912 -15.194 -10.295 1.00 82.69 191 ALA A N 1
ATOM 1450 C CA . ALA A 1 191 ? 1.327 -14.943 -8.922 1.00 82.69 191 ALA A CA 1
ATOM 1451 C C . ALA A 1 191 ? 2.081 -16.126 -8.284 1.00 82.69 191 ALA A C 1
ATOM 1453 O O . ALA A 1 191 ? 2.032 -17.271 -8.751 1.00 82.69 191 ALA A O 1
ATOM 1454 N N . ASP A 1 192 ? 2.730 -15.839 -7.160 1.00 91.62 192 ASP A N 1
ATOM 1455 C CA . ASP A 1 192 ? 3.398 -16.793 -6.280 1.00 91.62 192 ASP A CA 1
ATOM 1456 C C . ASP A 1 192 ? 3.044 -16.527 -4.805 1.00 91.62 192 ASP A C 1
ATOM 1458 O O . ASP A 1 192 ? 2.487 -15.482 -4.461 1.00 91.62 192 ASP A O 1
ATOM 1462 N N . THR A 1 193 ? 3.359 -17.473 -3.922 1.00 91.75 193 THR A N 1
ATOM 1463 C CA . THR A 1 193 ? 3.038 -17.376 -2.488 1.00 91.75 193 THR A CA 1
ATOM 1464 C C . THR A 1 193 ? 3.683 -16.171 -1.802 1.00 91.75 193 THR A C 1
ATOM 1466 O O . THR A 1 193 ? 3.093 -15.594 -0.888 1.00 91.75 193 THR A O 1
ATOM 1469 N N . CYS A 1 194 ? 4.866 -15.741 -2.242 1.00 94.62 194 CYS A N 1
ATOM 1470 C CA . CYS A 1 194 ? 5.507 -14.548 -1.704 1.00 94.62 194 CYS A CA 1
ATOM 1471 C C . CYS A 1 194 ? 4.857 -13.268 -2.234 1.00 94.62 194 CYS A C 1
ATOM 1473 O O . CYS A 1 194 ? 4.773 -12.294 -1.486 1.00 94.62 194 CYS A O 1
ATOM 1475 N N . TRP A 1 195 ? 4.340 -13.253 -3.466 1.00 91.88 195 TRP A N 1
ATOM 1476 C CA . TRP A 1 195 ? 3.487 -12.156 -3.926 1.00 91.88 195 TRP A CA 1
ATOM 1477 C C . TRP A 1 195 ? 2.235 -12.013 -3.054 1.00 91.88 195 TRP A C 1
ATOM 1479 O O . TRP A 1 195 ? 1.923 -10.900 -2.626 1.00 91.88 195 TRP A O 1
ATOM 1489 N N . ASP A 1 196 ? 1.564 -13.121 -2.724 1.00 87.75 196 ASP A N 1
ATOM 1490 C CA . ASP A 1 196 ? 0.388 -13.108 -1.843 1.00 87.75 196 ASP A CA 1
ATOM 1491 C C . ASP A 1 196 ? 0.738 -12.528 -0.463 1.00 87.75 196 ASP A C 1
ATOM 1493 O O . ASP A 1 196 ? 0.082 -11.592 0.005 1.00 87.75 196 ASP A O 1
ATOM 1497 N N . TRP A 1 197 ? 1.816 -13.005 0.173 1.00 90.94 197 TRP A N 1
ATOM 1498 C CA . TRP A 1 197 ? 2.280 -12.458 1.457 1.00 90.94 197 TRP A CA 1
ATOM 1499 C C . TRP A 1 197 ? 2.702 -10.993 1.358 1.00 90.94 197 TRP A C 1
ATOM 1501 O O . TRP A 1 197 ? 2.381 -10.202 2.246 1.00 90.94 197 TRP A O 1
ATOM 1511 N N . GLY A 1 198 ? 3.371 -10.602 0.274 1.00 91.06 198 GLY A N 1
ATOM 1512 C CA . GLY A 1 198 ? 3.736 -9.213 0.012 1.00 91.06 198 GLY A CA 1
ATOM 1513 C C . GLY A 1 198 ? 2.511 -8.309 -0.105 1.00 91.06 198 GLY A C 1
ATOM 1514 O O . GLY A 1 198 ? 2.475 -7.237 0.501 1.00 91.06 198 GLY A O 1
ATOM 1515 N N . SER A 1 199 ? 1.478 -8.775 -0.807 1.00 86.50 199 SER A N 1
ATOM 1516 C CA . SER A 1 199 ? 0.208 -8.072 -0.994 1.00 86.50 199 SER A CA 1
ATOM 1517 C C . SER A 1 199 ? -0.554 -7.924 0.321 1.00 86.50 199 SER A C 1
ATOM 1519 O O . SER A 1 199 ? -1.049 -6.843 0.645 1.00 86.50 199 SER A O 1
ATOM 1521 N N . ILE A 1 200 ? -0.589 -8.986 1.128 1.00 78.94 200 ILE A N 1
ATOM 1522 C CA . ILE A 1 200 ? -1.187 -8.973 2.468 1.00 78.94 200 ILE A CA 1
ATOM 1523 C C . ILE A 1 200 ? -0.433 -8.000 3.384 1.00 78.94 200 ILE A C 1
ATOM 1525 O O . ILE A 1 200 ? -1.056 -7.168 4.047 1.00 78.94 200 ILE A O 1
ATOM 1529 N N . ALA A 1 201 ? 0.900 -8.040 3.392 1.00 84.56 201 ALA A N 1
ATOM 1530 C CA . ALA A 1 201 ? 1.722 -7.114 4.165 1.00 84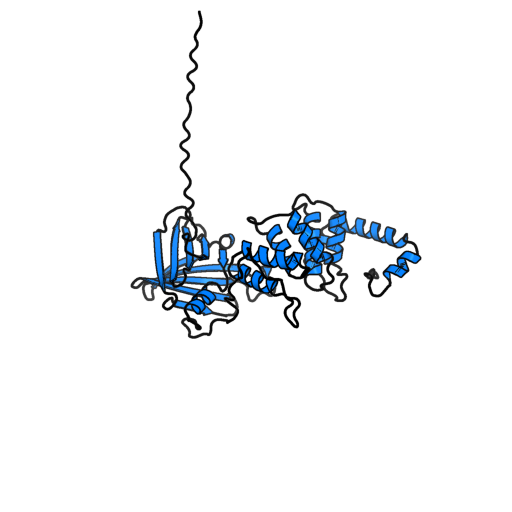.56 201 ALA A CA 1
ATOM 1531 C C . ALA A 1 201 ? 1.519 -5.650 3.723 1.00 84.56 201 ALA A C 1
ATOM 1533 O O . ALA A 1 201 ? 1.417 -4.764 4.575 1.00 84.56 201 ALA A O 1
ATOM 1534 N N . GLU A 1 202 ? 1.405 -5.386 2.415 1.00 81.88 202 GLU A N 1
ATOM 1535 C CA . GLU A 1 202 ? 1.109 -4.057 1.856 1.00 81.88 202 GLU A CA 1
ATOM 1536 C C . GLU A 1 202 ? -0.263 -3.549 2.313 1.00 81.88 202 GLU A C 1
ATOM 1538 O O . GLU A 1 202 ? -0.344 -2.425 2.811 1.00 81.88 202 GLU A O 1
ATOM 1543 N N . ARG A 1 203 ? -1.317 -4.380 2.240 1.00 74.00 203 ARG A N 1
ATOM 1544 C CA . ARG A 1 203 ? -2.655 -4.036 2.763 1.00 74.00 203 ARG A CA 1
ATOM 1545 C C . ARG A 1 203 ? -2.600 -3.710 4.250 1.00 74.00 203 ARG A C 1
ATOM 1547 O O . ARG A 1 203 ? -3.112 -2.685 4.687 1.00 74.00 203 ARG A O 1
ATOM 1554 N N . HIS A 1 204 ? -1.854 -4.492 5.021 1.00 72.38 204 HIS A N 1
ATOM 1555 C CA . HIS A 1 204 ? -1.604 -4.198 6.424 1.00 72.38 204 HIS A CA 1
ATOM 1556 C C . HIS A 1 204 ? -0.606 -3.040 6.644 1.00 72.38 204 HIS A C 1
ATOM 1558 O O . HIS A 1 204 ? -0.214 -2.788 7.773 1.00 72.38 204 HIS A O 1
ATOM 1564 N N . GLY A 1 205 ? -0.143 -2.292 5.646 1.00 74.00 205 GLY A N 1
ATOM 1565 C CA . GLY A 1 205 ? 0.813 -1.193 5.859 1.00 74.00 205 GLY A CA 1
ATOM 1566 C C . GLY A 1 205 ? 2.151 -1.629 6.483 1.00 74.00 205 GLY A C 1
ATOM 1567 O O . GLY A 1 205 ? 2.904 -0.801 7.001 1.00 74.00 205 GLY A O 1
ATOM 1568 N N . GLN A 1 206 ? 2.475 -2.923 6.448 1.00 83.38 206 GLN A N 1
ATOM 1569 C CA . GLN A 1 206 ? 3.761 -3.488 6.858 1.00 83.38 206 GLN A CA 1
ATOM 1570 C C . GLN A 1 206 ? 4.740 -3.384 5.689 1.00 83.38 206 GLN A C 1
ATOM 1572 O O . GLN A 1 206 ? 5.201 -4.372 5.128 1.00 83.38 206 GLN A O 1
ATOM 1577 N N . THR A 1 207 ? 5.048 -2.146 5.298 1.00 85.81 207 THR A N 1
ATOM 1578 C CA . THR A 1 207 ? 5.823 -1.856 4.081 1.00 85.81 207 THR A CA 1
ATOM 1579 C C . THR A 1 207 ? 7.182 -2.566 4.051 1.00 85.81 207 THR A C 1
ATOM 1581 O O . THR A 1 207 ? 7.611 -3.017 2.993 1.00 85.81 207 THR A O 1
ATOM 1584 N N . ALA A 1 208 ? 7.867 -2.686 5.194 1.00 93.31 208 ALA A N 1
ATOM 1585 C CA . ALA A 1 208 ? 9.148 -3.392 5.266 1.00 93.31 208 ALA A CA 1
ATOM 1586 C C . ALA A 1 208 ? 9.001 -4.885 4.925 1.00 93.31 208 ALA A C 1
ATOM 1588 O O . ALA A 1 208 ? 9.801 -5.412 4.153 1.00 93.31 208 ALA A O 1
ATOM 1589 N N . ASP A 1 209 ? 7.958 -5.527 5.45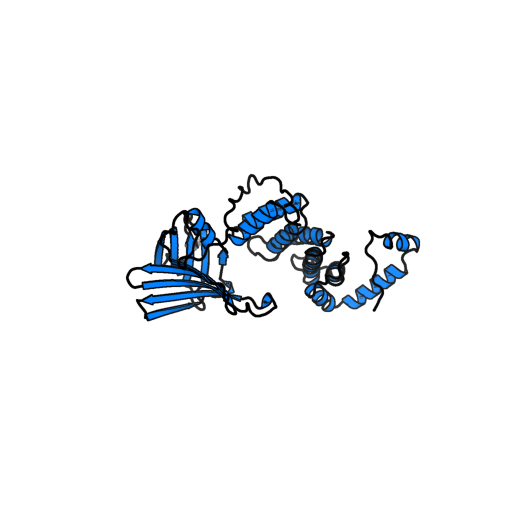2 1.00 93.69 209 ASP A N 1
ATOM 1590 C CA . ASP A 1 209 ? 7.683 -6.944 5.230 1.00 93.69 209 ASP A CA 1
ATOM 1591 C C . ASP A 1 209 ? 7.208 -7.181 3.795 1.00 93.69 209 ASP A C 1
ATOM 1593 O O . ASP A 1 209 ? 7.715 -8.075 3.123 1.00 93.69 209 ASP A O 1
ATOM 1597 N N . ALA A 1 210 ? 6.340 -6.306 3.275 1.00 94.44 210 ALA A N 1
ATOM 1598 C CA . ALA A 1 210 ? 5.911 -6.333 1.879 1.00 94.44 210 ALA A CA 1
ATOM 1599 C C . ALA A 1 210 ? 7.110 -6.295 0.924 1.00 94.44 210 ALA A C 1
ATOM 1601 O O . ALA A 1 210 ? 7.238 -7.134 0.034 1.00 94.44 210 ALA A O 1
ATOM 1602 N N . ILE A 1 211 ? 8.043 -5.362 1.154 1.00 97.19 211 ILE A N 1
ATOM 1603 C CA . ILE A 1 211 ? 9.284 -5.283 0.381 1.00 97.19 211 ILE A CA 1
ATOM 1604 C C . ILE A 1 211 ? 10.087 -6.577 0.519 1.00 97.19 211 ILE A C 1
ATOM 1606 O O . ILE A 1 211 ? 10.605 -7.038 -0.488 1.00 97.19 211 ILE A O 1
ATOM 1610 N N . ALA A 1 212 ? 10.206 -7.159 1.713 1.00 97.12 212 ALA A N 1
ATOM 1611 C CA . ALA A 1 212 ? 10.965 -8.392 1.913 1.00 97.12 212 ALA A CA 1
ATOM 1612 C C . ALA A 1 212 ? 10.372 -9.580 1.137 1.00 97.12 212 ALA A C 1
ATOM 1614 O O . ALA A 1 212 ? 11.125 -10.294 0.478 1.00 97.12 212 ALA A O 1
ATOM 1615 N N . PHE A 1 213 ? 9.048 -9.760 1.155 1.00 97.31 213 PHE A N 1
ATOM 1616 C CA . PHE A 1 213 ? 8.381 -10.829 0.406 1.00 97.31 213 PHE A CA 1
ATOM 1617 C C . PHE A 1 213 ? 8.521 -10.651 -1.108 1.00 97.31 213 PHE A C 1
ATOM 1619 O O . PHE A 1 213 ? 8.962 -11.572 -1.793 1.00 97.31 213 PHE A O 1
ATOM 1626 N N . TYR A 1 214 ? 8.237 -9.455 -1.631 1.00 97.38 214 TYR A N 1
ATOM 1627 C CA . TYR A 1 214 ? 8.393 -9.189 -3.062 1.00 97.38 214 TYR A CA 1
ATOM 1628 C C . TYR A 1 214 ? 9.861 -9.301 -3.514 1.00 97.38 214 TYR A C 1
ATOM 1630 O O . TYR A 1 214 ? 10.151 -9.784 -4.606 1.00 97.38 214 TYR A O 1
ATOM 1638 N N . ASP A 1 215 ? 10.818 -8.867 -2.692 1.00 97.00 215 ASP A N 1
ATOM 1639 C CA . ASP A 1 215 ? 12.246 -8.946 -3.022 1.00 97.00 215 ASP A CA 1
ATOM 1640 C C . ASP A 1 215 ? 12.736 -10.394 -3.041 1.00 97.00 215 ASP A C 1
ATOM 1642 O O . ASP A 1 215 ? 13.442 -10.775 -3.971 1.00 97.00 215 ASP A O 1
ATOM 1646 N N . LYS A 1 216 ? 12.272 -11.214 -2.091 1.00 96.69 216 LYS A N 1
ATOM 1647 C CA . LYS A 1 216 ? 12.513 -12.660 -2.060 1.00 96.69 216 LYS A CA 1
ATOM 1648 C C . LYS A 1 216 ? 11.987 -13.345 -3.323 1.00 96.69 216 LYS A C 1
ATOM 1650 O O . LYS A 1 216 ? 12.751 -14.041 -3.984 1.00 96.69 216 LYS A O 1
ATOM 1655 N N . ALA A 1 217 ? 10.737 -13.081 -3.700 1.00 96.50 217 ALA A N 1
ATOM 1656 C CA . ALA A 1 217 ? 10.128 -13.637 -4.909 1.00 96.50 217 ALA A CA 1
ATOM 1657 C C . ALA A 1 217 ? 10.883 -13.221 -6.184 1.00 96.50 217 ALA A C 1
ATOM 1659 O O . ALA A 1 217 ? 11.199 -14.046 -7.042 1.00 96.50 217 ALA A O 1
ATOM 1660 N N . CYS A 1 218 ? 11.235 -11.935 -6.282 1.00 96.38 218 CYS A N 1
ATOM 1661 C CA . CYS A 1 218 ? 12.012 -11.389 -7.392 1.00 96.38 218 CYS A CA 1
ATOM 1662 C C . CYS A 1 218 ? 13.395 -12.054 -7.509 1.00 96.38 218 CYS A C 1
ATOM 1664 O O . CYS A 1 218 ? 13.810 -12.417 -8.610 1.00 96.38 218 CYS A O 1
ATOM 1666 N N . ASP A 1 219 ? 14.100 -12.244 -6.390 1.00 95.62 219 ASP A N 1
ATOM 1667 C CA . ASP A 1 219 ? 15.420 -12.885 -6.365 1.00 95.62 219 ASP A CA 1
ATOM 1668 C C . ASP A 1 219 ? 15.358 -14.391 -6.686 1.00 95.62 219 ASP A C 1
ATOM 1670 O O . ASP A 1 219 ? 16.338 -14.954 -7.174 1.00 95.62 219 ASP A O 1
ATOM 1674 N N . GLU A 1 220 ? 14.203 -15.032 -6.485 1.00 94.56 220 GLU A N 1
ATOM 1675 C CA . GLU A 1 220 ? 13.921 -16.415 -6.904 1.00 94.56 220 GLU A CA 1
ATOM 1676 C C . GLU A 1 220 ? 13.462 -16.540 -8.366 1.00 94.56 220 GLU A C 1
ATOM 1678 O O . GLU A 1 220 ? 13.265 -17.646 -8.869 1.00 94.56 220 GLU A O 1
ATOM 1683 N N . GLY A 1 221 ? 13.352 -15.423 -9.088 1.00 92.69 221 GLY A N 1
ATOM 1684 C CA . GLY A 1 221 ? 13.021 -15.406 -10.512 1.00 92.69 221 GLY A CA 1
ATOM 1685 C C . GLY A 1 221 ? 11.536 -15.227 -10.823 1.00 92.69 221 GLY A C 1
ATOM 1686 O O . GLY A 1 221 ? 11.162 -15.269 -11.995 1.00 92.69 221 GLY A O 1
ATOM 1687 N N . PHE A 1 222 ? 10.686 -14.965 -9.826 1.00 93.94 222 PHE A N 1
ATOM 1688 C CA . PHE A 1 222 ? 9.314 -14.506 -10.056 1.00 93.94 222 PHE A CA 1
ATOM 1689 C C . PHE A 1 222 ? 9.326 -13.010 -10.391 1.00 93.94 222 PHE A C 1
ATOM 1691 O O . PHE A 1 222 ? 9.014 -12.164 -9.552 1.00 93.94 222 PHE A O 1
ATOM 1698 N N . ILE A 1 223 ? 9.754 -12.672 -11.614 1.00 92.50 223 ILE A N 1
ATOM 1699 C CA . ILE A 1 223 ? 10.034 -11.287 -12.022 1.00 92.50 223 ILE A CA 1
ATOM 1700 C C . ILE A 1 223 ? 8.778 -10.412 -11.981 1.00 92.50 223 ILE A C 1
ATOM 1702 O O . ILE A 1 223 ? 8.744 -9.404 -11.266 1.00 92.50 223 ILE A O 1
ATOM 1706 N N . SER A 1 224 ? 7.745 -10.798 -12.730 1.00 87.69 224 SER A N 1
ATOM 1707 C CA . SER A 1 224 ? 6.436 -10.150 -12.705 1.00 87.69 224 SER A CA 1
ATOM 1708 C C . SER A 1 224 ? 5.505 -10.865 -11.719 1.00 87.69 224 SER A C 1
ATOM 1710 O O . SER A 1 224 ? 5.423 -12.091 -11.775 1.00 87.69 224 SER A O 1
ATOM 1712 N N . PRO A 1 225 ? 4.792 -10.142 -10.834 1.00 89.75 225 PRO A N 1
ATOM 1713 C CA . PRO A 1 225 ? 4.833 -8.689 -10.625 1.00 89.75 225 PRO A CA 1
ATOM 1714 C C . PRO A 1 225 ? 5.840 -8.243 -9.536 1.00 89.75 225 PRO A C 1
ATOM 1716 O O . PRO A 1 225 ? 5.939 -7.055 -9.227 1.00 89.75 225 PRO A O 1
ATOM 1719 N N . ASN A 1 226 ? 6.591 -9.151 -8.912 1.00 95.44 226 ASN A N 1
ATOM 1720 C CA . ASN A 1 226 ? 7.333 -8.856 -7.679 1.00 95.44 226 ASN A CA 1
ATOM 1721 C C . ASN A 1 226 ? 8.454 -7.825 -7.830 1.00 95.44 226 ASN A C 1
ATOM 1723 O O . ASN A 1 226 ? 8.517 -6.858 -7.064 1.00 95.44 226 ASN A O 1
ATOM 1727 N N . CYS A 1 227 ? 9.320 -7.969 -8.838 1.00 97.00 227 CYS A N 1
ATOM 1728 C CA . CYS A 1 227 ? 10.384 -6.994 -9.083 1.00 97.00 227 CYS A CA 1
ATOM 1729 C C . CYS A 1 227 ? 9.790 -5.604 -9.367 1.00 97.00 227 CYS A C 1
ATOM 1731 O O . CYS A 1 227 ? 10.347 -4.588 -8.946 1.00 97.00 227 CYS A O 1
ATOM 1733 N N . TYR A 1 228 ? 8.623 -5.546 -10.016 1.00 95.12 228 TYR A N 1
ATOM 1734 C CA . TYR A 1 228 ? 7.914 -4.294 -10.263 1.00 95.12 228 TYR A CA 1
ATOM 1735 C C . TYR A 1 228 ? 7.496 -3.610 -8.954 1.00 95.12 228 TYR A C 1
ATOM 1737 O O . TYR A 1 228 ? 7.783 -2.422 -8.765 1.00 95.12 228 TYR A O 1
ATOM 1745 N N . TYR A 1 229 ? 6.893 -4.349 -8.017 1.00 95.25 229 TYR A N 1
ATOM 1746 C CA . TYR A 1 229 ? 6.501 -3.800 -6.716 1.00 95.25 229 TYR A CA 1
ATOM 1747 C C . TYR A 1 229 ? 7.708 -3.336 -5.897 1.00 95.25 229 TYR A C 1
ATOM 1749 O O . TYR A 1 229 ? 7.692 -2.210 -5.390 1.00 95.25 229 TYR A O 1
ATOM 1757 N N . VAL A 1 230 ? 8.792 -4.121 -5.833 1.00 97.62 230 VAL A N 1
ATOM 1758 C CA . VAL A 1 230 ? 10.037 -3.683 -5.170 1.00 97.62 230 VAL A CA 1
ATOM 1759 C C . VAL A 1 230 ? 10.554 -2.392 -5.799 1.00 97.62 230 VAL A C 1
ATOM 1761 O O . VAL A 1 230 ? 10.852 -1.440 -5.077 1.00 97.62 230 VAL A O 1
ATOM 1764 N N . GLY A 1 231 ? 10.615 -2.323 -7.132 1.00 96.56 231 GLY A N 1
ATOM 1765 C CA . GLY A 1 231 ? 11.027 -1.120 -7.854 1.00 96.56 231 GLY A CA 1
ATOM 1766 C C . GLY A 1 231 ? 10.193 0.102 -7.464 1.00 96.56 231 GLY A C 1
ATOM 1767 O O . GLY A 1 231 ? 10.745 1.150 -7.121 1.00 96.56 231 GLY A O 1
ATOM 1768 N N . LYS A 1 232 ? 8.863 -0.049 -7.423 1.00 94.62 232 LYS A N 1
ATOM 1769 C CA . LYS A 1 232 ? 7.912 1.002 -7.028 1.00 94.62 232 LYS A CA 1
ATOM 1770 C C . LYS A 1 232 ? 8.166 1.492 -5.601 1.00 94.62 232 LYS A C 1
ATOM 1772 O O . LYS A 1 232 ? 8.280 2.702 -5.390 1.00 94.62 232 LYS A O 1
ATOM 1777 N N . PHE A 1 233 ? 8.314 0.583 -4.634 1.00 94.25 233 PHE A N 1
ATOM 1778 C CA . PHE A 1 233 ? 8.619 0.955 -3.247 1.00 94.25 233 PHE A CA 1
ATOM 1779 C C . PHE A 1 233 ? 9.947 1.698 -3.138 1.00 94.25 233 PHE A C 1
ATOM 1781 O O . PHE A 1 233 ? 10.006 2.765 -2.526 1.00 94.25 233 PHE A O 1
ATOM 1788 N N . ARG A 1 234 ? 11.003 1.174 -3.767 1.00 96.62 234 ARG A N 1
ATOM 1789 C CA . ARG A 1 234 ? 12.345 1.768 -3.730 1.00 96.62 234 ARG A CA 1
ATOM 1790 C C . ARG A 1 234 ? 12.435 3.094 -4.492 1.00 96.62 234 ARG A C 1
ATOM 1792 O O . ARG A 1 234 ? 13.316 3.898 -4.200 1.00 96.62 234 ARG A O 1
ATOM 1799 N N . LEU A 1 235 ? 11.520 3.369 -5.418 1.00 90.31 235 LEU A N 1
ATOM 1800 C CA . LEU A 1 235 ? 11.433 4.653 -6.111 1.00 90.31 235 LEU A CA 1
ATOM 1801 C C . LEU A 1 235 ? 10.645 5.698 -5.305 1.00 90.31 235 LEU A C 1
ATOM 1803 O O . LEU A 1 235 ? 11.124 6.814 -5.079 1.00 90.31 235 LEU A O 1
ATOM 1807 N N . LEU A 1 236 ? 9.423 5.347 -4.900 1.00 85.19 236 LEU A N 1
ATOM 1808 C CA . LEU A 1 236 ? 8.418 6.312 -4.451 1.00 85.19 236 LEU A CA 1
ATOM 1809 C C . LEU A 1 236 ? 8.406 6.495 -2.933 1.00 85.19 236 LEU A C 1
ATOM 1811 O O . LEU A 1 236 ? 8.272 7.629 -2.469 1.00 85.19 236 LEU A O 1
ATOM 1815 N N . ASN A 1 237 ? 8.599 5.424 -2.158 1.00 84.38 237 ASN A N 1
ATOM 1816 C CA . ASN A 1 237 ? 8.469 5.476 -0.705 1.00 84.38 237 ASN A CA 1
ATOM 1817 C C . ASN A 1 237 ? 9.698 6.156 -0.068 1.00 84.38 237 ASN A C 1
ATOM 1819 O O . ASN A 1 237 ? 10.787 5.590 -0.137 1.00 84.38 237 ASN A O 1
ATOM 1823 N N . PRO A 1 238 ? 9.566 7.328 0.588 1.00 83.19 238 PRO A N 1
ATOM 1824 C CA . PRO A 1 238 ? 10.711 8.061 1.130 1.00 83.19 238 PRO A CA 1
ATOM 1825 C C . PRO A 1 238 ? 11.523 7.292 2.178 1.00 83.19 238 PRO A C 1
ATOM 1827 O O . PRO A 1 238 ? 12.735 7.481 2.244 1.00 83.19 238 PRO A O 1
ATOM 1830 N N . GLN A 1 239 ? 10.878 6.437 2.977 1.00 88.69 239 GLN A N 1
ATOM 1831 C CA . GLN A 1 239 ? 11.529 5.680 4.050 1.00 88.69 239 GLN A CA 1
ATOM 1832 C C . GLN A 1 239 ? 12.395 4.541 3.506 1.00 88.69 239 GLN A C 1
ATOM 1834 O O . GLN A 1 239 ? 13.466 4.269 4.042 1.00 88.69 239 GLN A O 1
ATOM 1839 N N . PHE A 1 240 ? 11.941 3.881 2.441 1.00 92.25 240 PHE A N 1
ATOM 1840 C CA . PHE A 1 240 ? 12.615 2.713 1.862 1.00 92.25 240 PHE A CA 1
ATOM 1841 C C . PHE A 1 240 ? 13.321 3.018 0.543 1.00 92.25 240 PHE A C 1
ATOM 1843 O O . PHE A 1 240 ? 13.779 2.095 -0.136 1.00 92.25 240 PHE A O 1
ATOM 1850 N N . ARG A 1 241 ? 13.406 4.298 0.180 1.00 92.88 241 ARG A N 1
ATOM 1851 C CA . ARG A 1 241 ? 13.918 4.757 -1.103 1.00 92.88 241 ARG A CA 1
ATOM 1852 C C . ARG A 1 241 ? 15.346 4.283 -1.345 1.00 92.88 241 ARG A C 1
ATOM 1854 O O . ARG A 1 241 ? 16.246 4.556 -0.559 1.00 92.88 241 ARG A O 1
ATOM 1861 N N . ASP A 1 242 ? 15.542 3.656 -2.492 1.00 97.62 242 ASP A N 1
ATOM 1862 C CA . ASP A 1 242 ? 16.836 3.275 -3.036 1.00 97.62 242 ASP A CA 1
ATOM 1863 C C . ASP A 1 242 ? 16.731 3.312 -4.562 1.00 97.62 242 ASP A C 1
ATOM 1865 O O . ASP A 1 242 ? 16.209 2.395 -5.196 1.00 97.62 242 ASP A O 1
ATOM 1869 N N . TYR A 1 243 ? 17.196 4.402 -5.168 1.00 96.12 243 TYR A N 1
ATOM 1870 C CA . TYR A 1 243 ? 17.076 4.564 -6.613 1.00 96.12 243 TYR A CA 1
ATOM 1871 C C . TYR A 1 243 ? 17.901 3.541 -7.401 1.00 96.12 243 TYR A C 1
ATOM 1873 O O . TYR A 1 243 ? 17.495 3.189 -8.504 1.00 96.12 243 TYR A O 1
ATOM 1881 N N . GLY A 1 244 ? 19.024 3.060 -6.856 1.00 97.56 244 GLY A N 1
ATOM 1882 C CA . GLY A 1 244 ? 19.844 2.042 -7.515 1.00 97.56 244 GLY A CA 1
ATOM 1883 C C . GLY A 1 244 ? 19.090 0.721 -7.582 1.00 97.56 244 GLY A C 1
ATOM 1884 O O . GLY A 1 244 ? 18.842 0.203 -8.669 1.00 97.56 244 GLY A O 1
ATOM 1885 N N . LYS A 1 245 ? 18.593 0.256 -6.429 1.00 97.44 245 LYS A N 1
ATOM 1886 C CA . LYS A 1 245 ? 17.772 -0.959 -6.364 1.00 97.44 245 LYS A CA 1
ATOM 1887 C C . LYS A 1 245 ? 16.481 -0.822 -7.171 1.00 97.44 245 LYS A C 1
ATOM 1889 O O . LYS A 1 245 ? 16.064 -1.778 -7.815 1.00 97.44 245 LYS A O 1
ATOM 1894 N N . ALA A 1 246 ? 15.860 0.359 -7.190 1.00 97.62 246 ALA A N 1
ATOM 1895 C CA . ALA A 1 246 ? 14.696 0.607 -8.035 1.00 97.62 246 ALA A CA 1
ATOM 1896 C C . ALA A 1 246 ? 15.019 0.399 -9.522 1.00 97.62 246 ALA A C 1
ATOM 1898 O O . ALA A 1 246 ? 14.298 -0.325 -10.208 1.00 97.62 246 ALA A O 1
ATOM 1899 N N . ALA A 1 247 ? 16.116 0.989 -10.007 1.00 97.44 247 ALA A N 1
ATOM 1900 C CA . ALA A 1 247 ? 16.545 0.846 -11.394 1.00 97.44 247 ALA A CA 1
ATOM 1901 C C . ALA A 1 247 ? 16.868 -0.611 -11.750 1.00 97.44 247 ALA A C 1
ATOM 1903 O O . ALA A 1 247 ? 16.415 -1.086 -12.790 1.00 97.44 247 ALA A O 1
ATOM 1904 N N . ASP A 1 248 ? 17.570 -1.340 -10.879 1.00 97.50 248 ASP A N 1
ATOM 1905 C CA . ASP A 1 248 ? 17.892 -2.754 -11.103 1.00 97.50 248 ASP A CA 1
ATOM 1906 C C . ASP A 1 248 ? 16.632 -3.609 -11.257 1.00 97.50 248 ASP A C 1
ATOM 1908 O O . ASP A 1 248 ? 16.524 -4.409 -12.188 1.00 97.50 248 ASP A O 1
ATOM 1912 N N . ARG A 1 249 ? 15.647 -3.402 -10.378 1.00 97.88 249 ARG A N 1
ATOM 1913 C CA . ARG A 1 249 ? 14.389 -4.153 -10.395 1.00 97.88 249 ARG A CA 1
ATOM 1914 C C . ARG A 1 249 ? 13.528 -3.795 -11.609 1.00 97.88 249 ARG A C 1
ATOM 1916 O O . ARG A 1 249 ? 13.025 -4.696 -12.272 1.00 97.88 249 ARG A O 1
ATOM 1923 N N . PHE A 1 250 ? 13.415 -2.514 -11.971 1.00 96.88 250 PHE A N 1
ATOM 1924 C CA . PHE A 1 250 ? 12.692 -2.105 -13.183 1.00 96.88 250 PHE A CA 1
ATOM 1925 C C . PHE A 1 250 ? 13.363 -2.573 -14.474 1.00 96.88 250 PHE A C 1
ATOM 1927 O O . PHE A 1 250 ? 12.663 -2.872 -15.442 1.00 96.88 250 PHE A O 1
ATOM 1934 N N . ARG A 1 251 ? 14.699 -2.666 -14.498 1.00 95.94 251 ARG A N 1
ATOM 1935 C CA . ARG A 1 251 ? 15.431 -3.230 -15.635 1.00 95.94 251 ARG A CA 1
ATOM 1936 C C . ARG A 1 251 ? 15.043 -4.689 -15.861 1.00 95.94 251 ARG A C 1
ATOM 1938 O O . ARG A 1 251 ? 14.728 -5.031 -16.992 1.00 95.94 251 ARG A O 1
ATOM 1945 N N . LEU A 1 252 ? 15.005 -5.500 -14.798 1.00 95.88 252 LEU A N 1
ATOM 1946 C CA . LEU A 1 252 ? 14.567 -6.899 -14.881 1.00 95.88 252 LEU A CA 1
ATOM 1947 C C . LEU A 1 252 ? 13.143 -7.006 -15.432 1.00 95.88 252 LEU A C 1
ATOM 1949 O O . LEU A 1 252 ? 12.920 -7.747 -16.377 1.00 95.88 252 LEU A O 1
ATOM 1953 N N . VAL A 1 253 ? 12.210 -6.200 -14.918 1.00 94.00 253 VAL A N 1
ATOM 1954 C CA . VAL A 1 253 ? 10.821 -6.176 -15.415 1.00 94.00 253 VAL A CA 1
ATOM 1955 C C . VAL A 1 253 ? 10.756 -5.770 -16.890 1.00 94.00 253 VAL A C 1
ATOM 1957 O O . VAL A 1 253 ? 10.016 -6.364 -17.654 1.00 94.00 253 VAL A O 1
ATOM 1960 N N . CYS A 1 254 ? 11.537 -4.778 -17.325 1.00 92.81 254 CYS A N 1
ATOM 1961 C CA . CYS A 1 254 ? 11.558 -4.345 -18.729 1.00 92.81 254 CYS A CA 1
ATOM 1962 C C . CYS A 1 254 ? 12.172 -5.382 -19.694 1.00 92.81 254 CYS A C 1
ATOM 1964 O O . CYS A 1 254 ? 11.938 -5.331 -20.908 1.00 92.81 254 CYS A O 1
ATOM 1966 N N . GLU A 1 255 ? 13.033 -6.254 -19.168 1.00 90.38 255 GLU A N 1
ATOM 1967 C CA . GLU A 1 255 ? 13.672 -7.349 -19.899 1.00 90.38 255 GLU A CA 1
ATOM 1968 C C . GLU A 1 255 ? 12.809 -8.622 -19.926 1.00 90.38 255 GLU A C 1
ATOM 1970 O O . GLU A 1 255 ? 13.053 -9.476 -20.778 1.00 90.38 255 GLU A O 1
ATOM 1975 N N . ASP A 1 256 ? 11.816 -8.723 -19.040 1.00 86.88 256 ASP A N 1
ATOM 1976 C CA . ASP A 1 256 ? 10.832 -9.804 -18.971 1.00 86.88 256 ASP A CA 1
ATOM 1977 C C . ASP A 1 256 ? 9.811 -9.728 -20.123 1.00 86.88 256 ASP A C 1
ATOM 1979 O O . ASP A 1 256 ? 9.523 -8.647 -20.652 1.00 86.88 256 ASP A O 1
ATOM 1983 N N . ASP A 1 257 ? 9.277 -10.879 -20.537 1.00 81.81 257 ASP A N 1
ATOM 1984 C CA . ASP A 1 257 ? 8.325 -10.989 -21.648 1.00 81.81 257 ASP A CA 1
ATOM 1985 C C . ASP A 1 257 ? 6.858 -10.792 -21.227 1.00 81.81 257 ASP A C 1
ATOM 1987 O O . ASP A 1 257 ? 5.966 -10.787 -22.085 1.00 81.81 257 ASP A O 1
ATOM 1991 N N . ASP A 1 258 ? 6.595 -10.542 -19.938 1.00 81.25 258 ASP A N 1
ATOM 1992 C CA . ASP A 1 258 ? 5.265 -10.250 -19.415 1.00 81.25 258 ASP A CA 1
ATOM 1993 C C . ASP A 1 258 ? 4.633 -9.034 -20.104 1.00 81.25 258 ASP A C 1
ATOM 1995 O O . ASP A 1 258 ? 5.074 -7.885 -20.000 1.00 81.25 258 ASP A O 1
ATOM 1999 N N . ILE A 1 259 ? 3.534 -9.294 -20.813 1.00 76.19 259 ILE A N 1
ATOM 2000 C CA . ILE A 1 259 ? 2.770 -8.293 -21.568 1.00 76.19 259 ILE A CA 1
ATOM 2001 C C . ILE A 1 259 ? 2.057 -7.294 -20.648 1.00 76.19 259 ILE A C 1
ATOM 2003 O O . ILE A 1 259 ? 1.656 -6.230 -21.119 1.00 76.19 259 ILE A O 1
ATOM 2007 N N . GLY A 1 260 ? 1.896 -7.635 -19.363 1.00 80.94 260 GLY A N 1
ATOM 2008 C CA . GLY A 1 260 ? 1.278 -6.789 -18.350 1.00 80.94 260 GLY A CA 1
ATOM 2009 C C . GLY A 1 260 ? 2.259 -5.784 -17.752 1.00 80.94 260 GLY A C 1
ATOM 2010 O O . GLY A 1 260 ? 2.205 -4.599 -18.065 1.00 80.94 260 GLY A O 1
ATOM 2011 N N . THR A 1 261 ? 3.151 -6.233 -16.868 1.00 86.06 261 THR A N 1
ATOM 2012 C CA . THR A 1 261 ? 4.051 -5.365 -16.087 1.00 86.06 261 THR A CA 1
ATOM 2013 C C . THR A 1 261 ? 5.298 -4.899 -16.845 1.00 86.06 261 THR A C 1
ATOM 2015 O O . THR A 1 261 ? 5.823 -3.825 -16.531 1.00 86.06 261 THR A O 1
ATOM 2018 N N . GLY A 1 262 ? 5.752 -5.640 -17.864 1.00 88.06 262 GLY A N 1
ATOM 2019 C CA . GLY A 1 262 ? 6.971 -5.343 -18.626 1.00 88.06 262 GLY A CA 1
ATOM 2020 C C . GLY A 1 262 ? 7.042 -3.905 -19.161 1.00 88.06 262 GLY A C 1
ATOM 2021 O O . GLY A 1 262 ? 8.005 -3.181 -18.868 1.00 88.06 262 GLY A O 1
ATOM 2022 N N . PRO A 1 263 ? 5.999 -3.417 -19.864 1.00 87.38 263 PRO A N 1
ATOM 2023 C CA . PRO A 1 263 ? 5.934 -2.037 -20.348 1.00 87.38 263 PRO A CA 1
ATOM 2024 C C . PRO A 1 263 ? 6.062 -0.989 -19.232 1.00 87.38 263 PRO A C 1
ATOM 2026 O O . PRO A 1 263 ? 6.746 0.023 -19.413 1.00 87.38 263 PRO A O 1
ATOM 2029 N N . TYR A 1 264 ? 5.487 -1.245 -18.052 1.00 87.25 264 TYR A N 1
ATOM 2030 C CA . TYR A 1 264 ? 5.600 -0.344 -16.902 1.00 87.25 264 TYR A CA 1
ATOM 2031 C C . TYR A 1 264 ? 7.014 -0.334 -16.311 1.00 87.25 264 TYR A C 1
ATOM 2033 O O . TYR A 1 264 ? 7.506 0.730 -15.927 1.00 87.25 264 TYR A O 1
ATOM 2041 N N . GLY A 1 265 ? 7.699 -1.482 -16.280 1.00 91.81 265 GLY A N 1
ATOM 2042 C CA . GLY A 1 265 ? 9.119 -1.553 -15.926 1.00 91.81 265 GLY A CA 1
ATOM 2043 C C . GLY A 1 265 ? 9.963 -0.665 -16.839 1.00 91.81 265 GLY A C 1
ATOM 2044 O O . GLY A 1 265 ? 10.713 0.189 -16.358 1.00 91.81 265 GLY A O 1
ATOM 2045 N N . CYS A 1 266 ? 9.757 -0.779 -18.156 1.00 93.06 266 CYS A N 1
ATOM 2046 C CA . CYS A 1 266 ? 10.426 0.065 -19.147 1.00 93.06 266 CYS A CA 1
ATOM 2047 C C . CYS A 1 266 ? 10.107 1.556 -18.959 1.00 93.06 266 CYS A C 1
ATOM 2049 O O . CYS A 1 266 ? 11.007 2.397 -19.052 1.00 93.06 266 CYS A O 1
ATOM 2051 N N . LYS A 1 267 ? 8.851 1.902 -18.647 1.00 92.62 267 LYS A N 1
ATOM 2052 C CA . LYS A 1 267 ? 8.453 3.285 -18.353 1.00 92.62 267 LYS A CA 1
ATOM 2053 C C . LYS A 1 267 ? 9.267 3.852 -17.197 1.00 92.62 267 LYS A C 1
ATOM 2055 O O . LYS A 1 267 ? 9.847 4.925 -17.348 1.00 92.62 267 LYS A O 1
ATOM 2060 N N . TYR A 1 268 ? 9.314 3.168 -16.053 1.00 94.38 268 TYR A N 1
ATOM 2061 C CA . TYR A 1 268 ? 9.945 3.721 -14.854 1.00 94.38 268 TYR A CA 1
ATOM 2062 C C . TYR A 1 268 ? 11.446 3.931 -15.033 1.00 94.38 268 TYR A C 1
ATOM 2064 O O . TYR A 1 268 ? 11.935 5.031 -14.769 1.00 94.38 268 TYR A O 1
ATOM 2072 N N . ILE A 1 269 ? 12.175 2.941 -15.553 1.00 95.44 269 ILE A N 1
ATOM 2073 C CA . ILE A 1 269 ? 13.614 3.105 -15.801 1.00 95.44 269 ILE A CA 1
ATOM 2074 C C . ILE A 1 269 ? 13.888 4.159 -16.889 1.00 95.44 269 ILE A C 1
ATOM 2076 O O . ILE A 1 269 ? 14.797 4.980 -16.751 1.00 95.44 269 ILE A O 1
ATOM 2080 N N . GLY A 1 270 ? 13.052 4.226 -17.930 1.00 94.19 270 GLY A N 1
ATOM 2081 C CA . GLY A 1 270 ? 13.130 5.263 -18.956 1.00 94.19 270 GLY A CA 1
ATOM 2082 C C . GLY A 1 270 ? 12.878 6.668 -18.408 1.00 94.19 270 GLY A C 1
ATOM 2083 O O . GLY A 1 270 ? 13.619 7.599 -18.727 1.00 94.19 270 GLY A O 1
ATOM 2084 N N . TRP A 1 271 ? 11.891 6.817 -17.526 1.00 92.00 271 TRP A N 1
ATOM 2085 C CA . TRP A 1 271 ? 11.595 8.064 -16.828 1.00 92.00 271 TRP A CA 1
ATOM 2086 C C . TRP A 1 271 ? 12.748 8.485 -15.914 1.00 92.00 271 TRP A C 1
ATOM 2088 O O . TRP A 1 271 ? 13.144 9.647 -15.954 1.00 92.00 271 TRP A O 1
ATOM 2098 N N . MET A 1 272 ? 13.356 7.558 -15.166 1.00 93.56 272 MET A N 1
ATOM 2099 C CA . MET A 1 272 ? 14.521 7.851 -14.317 1.00 93.56 272 MET A CA 1
ATOM 2100 C C . MET A 1 272 ? 15.695 8.387 -15.142 1.00 93.56 272 MET A C 1
ATOM 2102 O O . MET A 1 272 ? 16.290 9.409 -14.786 1.00 93.56 272 MET A O 1
ATOM 2106 N N . HIS A 1 273 ? 15.974 7.769 -16.292 1.00 94.31 273 HIS A N 1
ATOM 2107 C CA . HIS A 1 273 ? 16.977 8.270 -17.229 1.00 94.31 273 HIS A CA 1
ATOM 2108 C C . HIS A 1 273 ? 16.584 9.604 -17.876 1.00 94.31 273 HIS A C 1
ATOM 2110 O O . HIS A 1 273 ? 17.450 10.441 -18.153 1.00 94.31 273 HIS A O 1
ATOM 2116 N N . HIS A 1 274 ? 15.289 9.829 -18.108 1.00 86.69 274 HIS A N 1
ATOM 2117 C CA . HIS A 1 274 ? 14.779 11.061 -18.696 1.00 86.69 274 HIS A CA 1
ATOM 2118 C C . HIS A 1 274 ? 14.862 12.238 -17.727 1.00 86.69 274 HIS A C 1
ATOM 2120 O O . HIS A 1 274 ? 15.290 13.313 -18.136 1.00 86.69 274 HIS A O 1
ATOM 2126 N N . THR A 1 275 ? 14.488 12.082 -16.462 1.00 85.00 275 THR A N 1
ATOM 2127 C CA . THR A 1 275 ? 14.476 13.171 -15.471 1.00 85.00 275 THR A CA 1
ATOM 2128 C C . THR A 1 275 ? 15.818 13.335 -14.768 1.00 85.00 275 THR A C 1
ATOM 2130 O O . THR A 1 275 ? 16.138 14.432 -14.315 1.00 85.00 275 THR A O 1
ATOM 2133 N N . GLY A 1 276 ? 16.635 12.281 -14.724 1.00 88.50 276 GLY A N 1
ATOM 2134 C CA . GLY A 1 276 ? 17.838 12.228 -13.899 1.00 88.50 276 GLY A CA 1
ATOM 2135 C C . GLY A 1 276 ? 17.566 11.814 -12.453 1.00 88.50 276 GLY A C 1
ATOM 2136 O O . GLY A 1 276 ? 18.438 11.998 -11.602 1.00 88.50 276 GLY A O 1
ATOM 2137 N N . THR A 1 277 ? 16.385 11.255 -12.162 1.00 87.62 277 THR A N 1
ATOM 2138 C CA . THR A 1 277 ? 16.076 10.663 -10.853 1.00 87.62 277 THR A CA 1
ATOM 2139 C C . THR A 1 277 ? 17.159 9.654 -10.471 1.00 87.62 277 THR A C 1
ATOM 2141 O O . THR A 1 277 ? 17.603 8.861 -11.298 1.00 87.62 277 THR A O 1
ATOM 2144 N N . GLY A 1 278 ? 17.628 9.705 -9.222 1.00 90.19 278 GLY A N 1
ATOM 2145 C CA . GLY A 1 278 ? 18.718 8.842 -8.762 1.00 90.19 278 GLY A CA 1
ATOM 2146 C C . GLY A 1 278 ? 20.069 9.109 -9.428 1.00 90.19 278 GLY A C 1
ATOM 2147 O O . GLY A 1 278 ? 20.912 8.224 -9.427 1.00 90.19 278 GLY A O 1
ATOM 2148 N N . GLN A 1 279 ? 20.283 10.307 -9.987 1.00 93.62 279 GLN A N 1
ATOM 2149 C CA . GLN A 1 279 ? 21.504 10.687 -10.713 1.00 93.62 279 GLN A CA 1
ATOM 2150 C C . GLN A 1 279 ? 21.734 9.880 -12.006 1.00 93.62 279 GLN A C 1
ATOM 2152 O O . GLN A 1 279 ? 22.847 9.827 -12.518 1.00 93.62 279 GLN A O 1
ATOM 2157 N N . MET A 1 280 ? 20.678 9.294 -12.579 1.00 91.50 280 MET A N 1
ATOM 2158 C CA . MET A 1 280 ? 20.763 8.406 -13.746 1.00 91.50 280 MET A CA 1
ATOM 2159 C C . MET A 1 280 ? 20.486 9.097 -15.086 1.00 91.50 280 MET A C 1
ATOM 2161 O O . MET A 1 280 ? 20.059 8.449 -16.031 1.00 91.50 280 MET A O 1
ATOM 2165 N N . LYS A 1 281 ? 20.707 10.408 -15.220 1.00 90.12 281 LYS A N 1
ATOM 2166 C CA . LYS A 1 281 ? 20.368 11.129 -16.460 1.00 90.12 281 LYS A CA 1
ATOM 2167 C C . LYS A 1 281 ? 21.143 10.565 -17.662 1.00 90.12 281 LYS A C 1
ATOM 2169 O O . LYS A 1 281 ? 22.341 10.796 -17.787 1.00 90.12 281 LYS A O 1
ATOM 2174 N N . ASP A 1 282 ? 20.440 9.914 -18.585 1.00 94.44 282 ASP A N 1
ATOM 2175 C CA . ASP A 1 282 ? 20.997 9.433 -19.852 1.00 94.44 282 ASP A CA 1
ATOM 2176 C C . ASP A 1 282 ? 19.921 9.501 -20.950 1.00 94.44 282 ASP A C 1
ATOM 2178 O O . ASP A 1 282 ? 19.011 8.673 -20.992 1.00 94.44 282 ASP A O 1
ATOM 2182 N N . PRO A 1 283 ? 19.997 10.478 -21.870 1.00 88.69 283 PRO A N 1
ATOM 2183 C CA . PRO A 1 283 ? 19.007 10.623 -22.933 1.00 88.69 283 PRO A CA 1
ATOM 2184 C C . PRO A 1 283 ? 18.904 9.423 -23.887 1.00 88.69 283 PRO A C 1
ATOM 2186 O O . PRO A 1 283 ? 17.838 9.214 -24.463 1.00 88.69 283 PRO A O 1
ATOM 2189 N N . GLN A 1 284 ? 19.977 8.650 -24.084 1.00 89.62 284 GLN A N 1
ATOM 2190 C CA . GLN A 1 284 ? 19.956 7.494 -24.986 1.00 89.62 284 GLN A CA 1
ATOM 2191 C C . GLN A 1 284 ? 19.240 6.314 -24.336 1.00 89.62 284 GLN A C 1
ATOM 2193 O O . GLN A 1 284 ? 18.388 5.696 -24.977 1.00 89.62 284 GLN A O 1
ATOM 2198 N N . LEU A 1 285 ? 19.544 6.036 -23.065 1.00 93.06 285 LEU A N 1
ATOM 2199 C CA . LEU A 1 285 ? 18.844 5.003 -22.300 1.00 93.06 285 LEU A CA 1
ATOM 2200 C C . LEU A 1 285 ? 17.384 5.386 -22.055 1.00 93.06 285 LEU A C 1
ATOM 2202 O O . LEU A 1 285 ? 16.502 4.549 -22.224 1.00 93.06 285 LEU A O 1
ATOM 2206 N N . ALA A 1 286 ? 17.105 6.658 -21.765 1.00 91.69 286 ALA A N 1
ATOM 2207 C CA . ALA A 1 286 ? 15.741 7.163 -21.648 1.00 91.69 286 ALA A CA 1
ATOM 2208 C C . ALA A 1 286 ? 14.923 6.882 -22.913 1.00 91.69 286 ALA A C 1
ATOM 2210 O O . ALA A 1 286 ? 13.845 6.303 -22.827 1.00 91.69 286 ALA A O 1
ATOM 2211 N N . TRP A 1 287 ? 15.451 7.220 -24.092 1.00 91.31 287 TRP A N 1
ATOM 2212 C CA . TRP A 1 287 ? 14.766 6.919 -25.348 1.00 91.31 287 TRP A CA 1
ATOM 2213 C C . TRP A 1 287 ? 14.601 5.423 -25.570 1.00 91.31 287 TRP A C 1
ATOM 2215 O O . TRP A 1 287 ? 13.522 4.991 -25.951 1.00 91.31 287 TRP A O 1
ATOM 2225 N N . TYR A 1 288 ? 15.645 4.631 -25.313 1.00 90.94 288 TYR A N 1
ATOM 2226 C CA . TYR A 1 288 ? 15.601 3.181 -25.483 1.00 90.94 288 TYR A CA 1
ATOM 2227 C C . TYR A 1 288 ? 14.471 2.543 -24.664 1.00 90.94 288 TYR A C 1
ATOM 2229 O O . TYR A 1 288 ? 13.650 1.807 -25.214 1.00 90.94 288 TYR A O 1
ATOM 2237 N N . TYR A 1 289 ? 14.395 2.862 -23.373 1.00 92.94 289 TYR A N 1
ATOM 2238 C CA . TYR A 1 289 ? 13.396 2.292 -22.477 1.00 92.94 289 TYR A CA 1
ATOM 2239 C C . TYR A 1 289 ? 11.994 2.868 -22.709 1.00 92.94 289 TYR A C 1
ATOM 2241 O O . TYR A 1 289 ? 11.038 2.103 -22.812 1.00 92.94 289 TYR A O 1
ATOM 2249 N N . LEU A 1 290 ? 11.849 4.188 -22.882 1.00 89.12 290 LEU A N 1
ATOM 2250 C CA . LEU A 1 290 ? 10.542 4.805 -23.151 1.00 89.12 290 LEU A CA 1
ATOM 2251 C C . LEU A 1 290 ? 9.965 4.374 -24.506 1.00 89.12 290 LEU A C 1
ATOM 2253 O O . LEU A 1 290 ? 8.756 4.195 -24.631 1.00 89.12 290 LEU A O 1
ATOM 2257 N N . ASN A 1 291 ? 10.814 4.135 -25.510 1.00 88.38 291 ASN A N 1
ATOM 2258 C CA . ASN A 1 291 ? 10.383 3.561 -26.782 1.00 88.38 291 ASN A CA 1
ATOM 2259 C C . ASN A 1 291 ? 9.852 2.131 -26.613 1.00 88.38 291 ASN A C 1
ATOM 2261 O O . ASN A 1 291 ? 8.845 1.804 -27.228 1.00 88.38 291 ASN A O 1
ATOM 2265 N N . ARG A 1 292 ? 10.474 1.304 -25.758 1.00 87.56 292 ARG A N 1
ATOM 2266 C CA . ARG A 1 292 ? 9.986 -0.053 -25.433 1.00 87.56 292 ARG A CA 1
ATOM 2267 C C . ARG A 1 292 ? 8.705 -0.057 -24.596 1.00 87.56 292 ARG A C 1
ATOM 2269 O O . ARG A 1 292 ? 7.921 -0.989 -24.725 1.00 87.56 292 ARG A O 1
ATOM 2276 N N . ALA A 1 293 ? 8.499 0.957 -23.756 1.00 87.38 293 ALA A N 1
ATOM 2277 C CA . ALA A 1 293 ? 7.251 1.140 -23.015 1.00 87.38 293 ALA A CA 1
ATOM 2278 C C . ALA A 1 293 ? 6.098 1.560 -23.945 1.00 87.38 293 ALA A C 1
ATOM 2280 O O . ALA A 1 293 ? 5.002 1.010 -23.873 1.00 87.38 293 ALA A O 1
ATOM 2281 N N . CYS A 1 294 ? 6.362 2.514 -24.846 1.00 84.62 294 CYS A N 1
ATOM 2282 C CA . CYS A 1 294 ? 5.360 3.037 -25.772 1.00 84.62 294 CYS A CA 1
ATOM 2283 C C . CYS A 1 294 ? 4.986 2.038 -26.875 1.00 84.62 294 CYS A C 1
ATOM 2285 O O . CYS A 1 294 ? 3.812 1.819 -27.158 1.00 84.62 294 CYS A O 1
ATOM 2287 N N . PHE A 1 295 ? 5.994 1.426 -27.494 1.00 80.19 295 PHE A N 1
ATOM 2288 C CA . PHE A 1 295 ? 5.842 0.439 -28.554 1.00 80.19 295 PHE A CA 1
ATOM 2289 C C . PHE A 1 295 ? 6.286 -0.908 -28.005 1.00 80.19 295 PHE A C 1
ATOM 2291 O O . PHE A 1 295 ? 7.464 -1.273 -28.097 1.00 80.19 295 PHE A O 1
ATOM 2298 N N . THR A 1 296 ? 5.355 -1.610 -27.363 1.00 65.69 296 THR A N 1
ATOM 2299 C CA . THR A 1 296 ? 5.681 -2.865 -26.691 1.00 65.69 296 THR A CA 1
ATOM 2300 C C . THR A 1 296 ? 6.184 -3.901 -27.691 1.00 65.69 296 THR A C 1
ATOM 2302 O O . THR A 1 296 ? 5.852 -3.907 -28.876 1.00 65.69 296 THR A O 1
ATOM 2305 N N . HIS A 1 297 ? 7.088 -4.736 -27.198 1.00 65.19 297 HIS A N 1
ATOM 2306 C CA . HIS A 1 297 ? 7.810 -5.748 -27.959 1.00 65.19 297 HIS A CA 1
ATOM 2307 C C . HIS A 1 297 ? 7.277 -7.156 -27.665 1.00 65.19 297 HIS A C 1
ATOM 2309 O O . HIS A 1 297 ? 7.857 -8.130 -28.142 1.00 65.19 297 HIS A O 1
ATOM 2315 N N . ASN A 1 298 ? 6.186 -7.241 -26.899 1.00 62.84 298 ASN A N 1
ATOM 2316 C CA . ASN A 1 298 ? 5.574 -8.485 -26.461 1.00 62.84 298 ASN A CA 1
ATOM 2317 C C . ASN A 1 298 ? 4.440 -8.860 -27.429 1.00 62.84 298 ASN A C 1
ATOM 2319 O O . ASN A 1 298 ? 3.949 -8.017 -28.179 1.00 62.84 298 ASN A O 1
ATOM 2323 N N . ASP A 1 299 ? 4.004 -10.120 -27.421 1.00 58.69 299 ASP A N 1
ATOM 2324 C CA . ASP A 1 299 ? 3.061 -10.665 -28.415 1.00 58.69 299 ASP A CA 1
ATOM 2325 C C . ASP A 1 299 ? 1.635 -10.054 -28.368 1.00 58.69 299 ASP A C 1
ATOM 2327 O O . ASP A 1 299 ? 0.778 -10.401 -29.184 1.00 58.69 299 ASP A O 1
ATOM 2331 N N . GLY A 1 300 ? 1.373 -9.107 -27.459 1.00 60.00 300 GLY A N 1
ATOM 2332 C CA . GLY A 1 300 ? 0.126 -8.346 -27.356 1.00 60.00 300 GLY A CA 1
ATOM 2333 C C . GLY A 1 300 ? 0.299 -6.868 -27.720 1.00 60.00 300 GLY A C 1
ATOM 2334 O O . GLY A 1 300 ? 1.309 -6.254 -27.396 1.00 60.00 300 GLY A O 1
ATOM 2335 N N . GLN A 1 301 ? -0.720 -6.262 -28.343 1.00 59.91 301 GLN A N 1
ATOM 2336 C CA . GLN A 1 301 ? -0.780 -4.813 -28.607 1.00 59.91 301 GLN A CA 1
ATOM 2337 C C . GLN A 1 301 ? -1.082 -4.016 -27.325 1.00 59.91 301 GLN A C 1
ATOM 2339 O O . GLN A 1 301 ? -2.058 -3.270 -27.257 1.00 59.91 301 GLN A O 1
ATOM 2344 N N . PHE A 1 302 ? -0.281 -4.202 -26.280 1.00 66.31 302 PHE A N 1
ATOM 2345 C CA . PHE A 1 302 ? -0.352 -3.357 -25.096 1.00 66.31 302 PHE A CA 1
ATOM 2346 C C . PHE A 1 302 ? 0.472 -2.095 -25.354 1.00 66.31 302 PHE A C 1
ATOM 2348 O O . PHE A 1 302 ? 1.524 -2.173 -25.978 1.00 66.31 302 PHE A O 1
ATOM 2355 N N . ILE A 1 303 ? 0.014 -0.923 -24.930 1.00 68.31 303 ILE A N 1
ATOM 2356 C CA . ILE A 1 303 ? 0.811 0.309 -24.972 1.00 68.31 303 ILE A CA 1
ATOM 2357 C C . ILE A 1 303 ? 0.744 0.954 -23.596 1.00 68.31 303 ILE A C 1
ATOM 2359 O O . ILE A 1 303 ? -0.333 1.039 -23.007 1.00 68.31 303 ILE A O 1
ATOM 2363 N N . ASP A 1 304 ? 1.875 1.426 -23.082 1.00 79.12 304 ASP A N 1
ATOM 2364 C CA . ASP A 1 304 ? 1.875 2.254 -21.881 1.00 79.12 304 ASP A CA 1
ATOM 2365 C C . ASP A 1 304 ? 1.755 3.731 -22.292 1.00 79.12 304 ASP A C 1
ATOM 2367 O O . ASP A 1 304 ? 2.671 4.330 -22.866 1.00 79.12 304 ASP A O 1
ATOM 2371 N N . ALA A 1 305 ? 0.580 4.315 -22.037 1.00 78.19 305 ALA A N 1
ATOM 2372 C CA . ALA A 1 305 ? 0.251 5.675 -22.465 1.00 78.19 305 ALA A CA 1
ATOM 2373 C C . ALA A 1 305 ? 1.197 6.729 -21.858 1.00 78.19 305 ALA A C 1
ATOM 2375 O O . ALA A 1 305 ? 1.579 7.686 -22.537 1.00 78.19 305 ALA A O 1
ATOM 2376 N N . GLU A 1 306 ? 1.623 6.539 -20.606 1.00 77.38 306 GLU A N 1
ATOM 2377 C CA . GLU A 1 306 ? 2.588 7.423 -19.943 1.00 77.38 306 GLU A CA 1
ATOM 2378 C C . GLU A 1 306 ? 3.983 7.324 -20.573 1.00 77.38 306 GLU A C 1
ATOM 2380 O O . GLU A 1 306 ? 4.640 8.340 -20.794 1.00 77.38 306 GLU A O 1
ATOM 2385 N N . GLY A 1 307 ? 4.430 6.125 -20.933 1.00 82.62 307 GLY A N 1
ATOM 2386 C CA . GLY A 1 307 ? 5.677 5.873 -21.643 1.00 82.62 307 GLY A CA 1
ATOM 2387 C C . GLY A 1 307 ? 5.696 6.562 -23.002 1.00 82.62 307 GLY A C 1
ATOM 2388 O O . GLY A 1 307 ? 6.675 7.237 -23.333 1.00 82.62 307 GLY A O 1
ATOM 2389 N N . CYS A 1 308 ? 4.591 6.490 -23.752 1.00 83.75 308 CYS A N 1
ATOM 2390 C CA . CYS A 1 308 ? 4.421 7.260 -24.988 1.00 83.75 308 CYS A CA 1
ATOM 2391 C C . CYS A 1 308 ? 4.469 8.769 -24.748 1.00 83.75 308 CYS A C 1
ATOM 2393 O O . CYS A 1 308 ? 5.137 9.494 -25.490 1.00 83.75 308 CYS A O 1
ATOM 2395 N N . HIS A 1 309 ? 3.800 9.249 -23.702 1.00 81.81 309 HIS A N 1
ATOM 2396 C CA . HIS A 1 309 ? 3.821 10.657 -23.327 1.00 81.81 309 HIS A CA 1
ATOM 2397 C C . HIS A 1 309 ? 5.242 11.141 -22.990 1.00 81.81 309 HIS A C 1
ATOM 2399 O O . HIS A 1 309 ? 5.698 12.156 -23.523 1.00 81.81 309 HIS A O 1
ATOM 2405 N N . PHE A 1 310 ? 5.983 10.402 -22.161 1.00 83.31 310 PHE A N 1
ATOM 2406 C CA . PHE A 1 310 ? 7.362 10.746 -21.817 1.00 83.31 310 PHE A CA 1
ATOM 2407 C C . PHE A 1 310 ? 8.281 10.704 -23.037 1.00 83.31 310 PHE A C 1
ATOM 2409 O O . PHE A 1 310 ? 9.110 11.600 -23.197 1.00 83.31 310 PHE A O 1
ATOM 2416 N N . LEU A 1 311 ? 8.114 9.716 -23.923 1.00 85.06 311 LEU A N 1
ATOM 2417 C CA . LEU A 1 311 ? 8.875 9.627 -25.168 1.00 85.06 311 LEU A CA 1
ATOM 2418 C C . LEU A 1 311 ? 8.629 10.844 -26.069 1.00 85.06 311 LEU A C 1
ATOM 2420 O O . LEU A 1 311 ? 9.586 11.423 -26.591 1.00 85.06 311 LEU A O 1
ATOM 2424 N N . ALA A 1 312 ? 7.367 11.251 -26.231 1.00 82.62 312 ALA A N 1
ATOM 2425 C CA . ALA A 1 312 ? 6.984 12.410 -27.035 1.00 82.62 312 ALA A CA 1
ATOM 2426 C C . ALA A 1 312 ? 7.586 13.715 -26.488 1.00 82.62 312 ALA A C 1
ATOM 2428 O O . ALA A 1 312 ? 8.049 14.555 -27.259 1.00 82.62 312 ALA A O 1
ATOM 2429 N N . ASN A 1 313 ? 7.662 13.843 -25.163 1.00 77.62 313 ASN A N 1
ATOM 2430 C CA . ASN A 1 313 ? 8.212 15.016 -24.486 1.00 77.62 313 ASN A CA 1
ATOM 2431 C C . ASN A 1 313 ? 9.748 15.039 -24.408 1.00 77.62 313 ASN A C 1
ATOM 2433 O O . ASN A 1 313 ? 10.325 16.004 -23.898 1.00 77.62 313 ASN A O 1
ATOM 2437 N N . MET A 1 314 ? 10.450 14.023 -24.923 1.00 81.69 314 MET A N 1
ATOM 2438 C CA . MET A 1 314 ? 11.910 14.066 -25.007 1.00 81.69 314 MET A CA 1
ATOM 2439 C C . MET A 1 314 ? 12.370 15.035 -26.113 1.00 81.69 314 MET A C 1
ATOM 2441 O O . MET A 1 314 ? 12.088 14.786 -27.286 1.00 81.69 314 MET A O 1
ATOM 2445 N N . PRO A 1 315 ? 13.195 16.059 -25.809 1.00 72.19 315 PRO A N 1
ATOM 2446 C CA . PRO A 1 315 ? 13.656 17.038 -26.805 1.00 72.19 315 PRO A CA 1
ATOM 2447 C C . PRO A 1 315 ? 14.421 16.431 -27.994 1.00 72.19 315 PRO A C 1
ATOM 2449 O O . PRO A 1 315 ? 14.494 17.020 -29.069 1.00 72.19 315 PRO A O 1
ATOM 2452 N N . SER A 1 316 ? 15.025 15.256 -27.802 1.00 71.19 316 SER A N 1
ATOM 2453 C CA . SER A 1 316 ? 15.854 14.559 -28.788 1.00 71.19 316 SER A CA 1
ATOM 2454 C C . SER A 1 316 ? 15.166 13.351 -29.440 1.00 71.19 316 SER A C 1
ATOM 2456 O O . SER A 1 316 ? 15.822 12.651 -30.217 1.00 71.19 316 SER A O 1
ATOM 2458 N N . SER A 1 317 ? 13.881 13.091 -29.162 1.00 68.06 317 SER A N 1
ATOM 2459 C CA . SER A 1 317 ? 13.148 11.899 -29.635 1.00 68.06 317 SER A CA 1
ATOM 2460 C C . SER A 1 317 ? 13.264 11.698 -31.150 1.00 68.06 317 SER A C 1
ATOM 2462 O O . SER A 1 317 ? 13.688 10.638 -31.615 1.00 68.06 317 SER A O 1
ATOM 2464 N N . HIS A 1 318 ? 13.003 12.756 -31.919 1.00 68.62 318 HIS A N 1
ATOM 2465 C CA . HIS A 1 318 ? 13.077 12.746 -33.379 1.00 68.62 318 HIS A CA 1
ATOM 2466 C C . HIS A 1 318 ? 14.500 12.475 -33.900 1.00 68.62 318 HIS A C 1
ATOM 2468 O O . HIS A 1 318 ? 14.703 11.650 -34.791 1.00 68.62 318 HIS A O 1
ATOM 2474 N N . GLN A 1 319 ? 15.519 13.121 -33.318 1.00 73.56 319 GLN A N 1
ATOM 2475 C CA . GLN A 1 319 ? 16.913 12.896 -33.719 1.00 73.56 319 GLN A CA 1
ATOM 2476 C C . GLN A 1 319 ? 17.386 11.474 -33.395 1.00 73.56 319 GLN A C 1
ATOM 2478 O O . GLN A 1 319 ? 18.195 10.911 -34.135 1.00 73.56 319 GLN A O 1
ATOM 2483 N N . MET A 1 320 ? 16.923 10.890 -32.290 1.00 73.50 320 MET A N 1
ATOM 2484 C CA . MET A 1 320 ? 17.285 9.527 -31.901 1.00 73.50 320 MET A CA 1
ATOM 2485 C C . MET A 1 320 ? 16.620 8.492 -32.808 1.00 73.50 320 MET A C 1
ATOM 2487 O O . MET A 1 320 ? 17.321 7.604 -33.297 1.00 73.50 320 MET A O 1
ATOM 2491 N N . ALA A 1 321 ? 15.340 8.674 -33.147 1.00 68.31 321 ALA A N 1
ATOM 2492 C CA . ALA A 1 321 ? 14.642 7.837 -34.123 1.00 68.31 321 ALA A CA 1
ATOM 2493 C C . ALA A 1 321 ? 15.355 7.831 -35.490 1.00 68.31 321 ALA A C 1
ATOM 2495 O O . ALA A 1 321 ? 15.602 6.770 -36.069 1.00 68.31 321 ALA A O 1
ATOM 2496 N N . GLN A 1 322 ? 15.787 9.000 -35.976 1.00 69.50 322 GLN A N 1
ATOM 2497 C CA . GLN A 1 322 ? 16.549 9.109 -37.225 1.00 69.50 322 GLN A CA 1
ATOM 2498 C C . GLN A 1 322 ? 17.892 8.364 -37.170 1.00 69.50 322 GLN A C 1
ATOM 2500 O O . GLN A 1 322 ? 18.224 7.623 -38.101 1.00 69.50 322 GLN A O 1
ATOM 2505 N N . ARG A 1 323 ? 18.661 8.514 -36.081 1.00 72.69 323 ARG A N 1
ATOM 2506 C CA . ARG A 1 323 ? 19.948 7.813 -35.899 1.00 72.69 323 ARG A CA 1
ATOM 2507 C C . ARG A 1 323 ? 19.767 6.297 -35.852 1.00 72.69 323 ARG A C 1
ATOM 2509 O O . ARG A 1 323 ? 20.532 5.575 -36.493 1.00 72.69 323 ARG A O 1
ATOM 2516 N N . TRP A 1 324 ? 18.745 5.816 -35.150 1.00 65.81 324 TRP A N 1
ATOM 2517 C CA . TRP A 1 324 ? 18.410 4.393 -35.099 1.00 65.81 324 TRP A CA 1
ATOM 2518 C C . TRP A 1 324 ? 17.997 3.847 -36.469 1.00 65.81 324 TRP A C 1
ATOM 2520 O O . TRP A 1 324 ? 18.516 2.815 -36.896 1.00 65.81 324 TRP A O 1
ATOM 2530 N N . ALA A 1 325 ? 17.166 4.573 -37.221 1.00 66.19 325 ALA A N 1
ATOM 2531 C CA . ALA A 1 325 ? 16.772 4.188 -38.577 1.00 66.19 325 ALA A CA 1
ATOM 2532 C C . ALA A 1 325 ? 17.959 4.133 -39.561 1.00 66.19 325 ALA A C 1
ATOM 2534 O O . ALA A 1 325 ? 17.969 3.318 -40.487 1.00 66.19 325 ALA A O 1
ATOM 2535 N N . ILE A 1 326 ? 18.970 4.992 -39.394 1.00 67.06 326 ILE A N 1
ATOM 2536 C CA . ILE A 1 326 ? 20.221 4.930 -40.173 1.00 67.06 326 ILE A CA 1
ATOM 2537 C C . ILE A 1 326 ? 21.036 3.691 -39.778 1.00 67.06 326 ILE A C 1
ATOM 2539 O O . ILE A 1 326 ? 21.504 2.957 -40.649 1.00 67.06 326 ILE A O 1
ATOM 2543 N N . LYS A 1 327 ? 21.162 3.411 -38.475 1.00 67.44 327 LYS A N 1
ATOM 2544 C CA . LYS A 1 327 ? 21.895 2.244 -37.960 1.00 67.44 327 LYS A CA 1
ATOM 2545 C C . LYS A 1 327 ? 21.290 0.927 -38.459 1.00 67.44 327 LYS A C 1
ATOM 2547 O O . LYS A 1 327 ? 22.032 0.073 -38.934 1.00 67.44 327 LYS A O 1
ATOM 2552 N N . LEU A 1 328 ? 19.960 0.803 -38.451 1.00 59.44 328 LEU A N 1
ATOM 2553 C CA . LEU A 1 328 ? 19.235 -0.357 -38.989 1.00 59.44 328 LEU A CA 1
ATOM 2554 C C . LEU A 1 328 ? 19.450 -0.538 -40.498 1.00 59.44 328 LEU A C 1
ATOM 2556 O O . LEU A 1 328 ? 19.681 -1.654 -40.963 1.00 59.44 328 LEU A O 1
ATOM 2560 N N . ARG A 1 329 ? 19.428 0.555 -41.275 1.00 64.25 329 ARG A N 1
ATOM 2561 C CA . ARG A 1 329 ? 19.693 0.506 -42.725 1.00 64.25 329 ARG A CA 1
ATOM 2562 C C . ARG A 1 329 ? 21.096 -0.011 -43.049 1.00 64.25 329 ARG A C 1
ATOM 2564 O O . ARG A 1 329 ? 21.241 -0.764 -44.013 1.00 64.25 329 ARG A O 1
ATOM 2571 N N . ASN A 1 330 ? 22.075 0.319 -42.208 1.00 66.06 330 ASN A N 1
ATOM 2572 C CA . ASN A 1 330 ? 23.482 -0.050 -42.369 1.00 66.06 330 ASN A CA 1
ATOM 2573 C C . ASN A 1 330 ? 23.857 -1.421 -41.763 1.00 66.06 330 ASN A C 1
ATOM 2575 O O . ASN A 1 330 ? 25.004 -1.844 -41.895 1.00 66.06 330 ASN A O 1
ATOM 2579 N N . MET A 1 331 ? 22.928 -2.142 -41.117 1.00 57.66 331 MET A N 1
ATOM 2580 C CA . MET A 1 331 ? 23.180 -3.505 -40.621 1.00 57.66 331 MET A CA 1
ATOM 2581 C C . MET A 1 331 ? 23.240 -4.523 -41.770 1.00 57.66 331 MET A C 1
ATOM 2583 O O . MET A 1 331 ? 22.450 -4.465 -42.716 1.00 57.66 331 MET A O 1
ATOM 2587 N N . SER A 1 332 ? 24.159 -5.489 -41.689 1.00 52.28 332 SER A N 1
ATOM 2588 C CA . SER A 1 332 ? 24.338 -6.505 -42.734 1.00 52.28 332 SER A CA 1
ATOM 2589 C C . SER A 1 332 ? 23.065 -7.354 -42.945 1.00 52.28 332 SER A C 1
ATOM 2591 O O . SER A 1 332 ? 22.305 -7.583 -41.996 1.00 52.28 332 SER A O 1
ATOM 2593 N N . PRO A 1 333 ? 22.805 -7.860 -44.168 1.00 56.47 333 PRO A N 1
ATOM 2594 C CA . PRO A 1 333 ? 21.628 -8.689 -44.461 1.00 56.47 333 PRO A CA 1
ATOM 2595 C C . PRO A 1 333 ? 21.527 -9.957 -43.594 1.00 56.47 333 PRO A C 1
ATOM 2597 O O . PRO A 1 333 ? 20.428 -10.407 -43.283 1.00 56.47 333 PRO A O 1
ATOM 2600 N N . LEU A 1 334 ? 22.666 -10.497 -43.146 1.00 48.00 334 LEU A N 1
ATOM 2601 C CA . LEU A 1 334 ? 22.744 -11.674 -42.272 1.00 48.00 334 LEU A CA 1
ATOM 2602 C C . LEU A 1 334 ? 22.250 -11.386 -40.841 1.00 48.00 334 LEU A C 1
ATOM 2604 O O . LEU A 1 334 ? 21.625 -12.247 -40.225 1.00 48.00 334 LEU A O 1
ATOM 2608 N N . CYS A 1 335 ? 22.446 -10.166 -40.325 1.00 46.50 335 CYS A N 1
ATOM 2609 C CA . CYS A 1 335 ? 21.860 -9.744 -39.047 1.00 46.50 335 CYS A CA 1
ATOM 2610 C C . CYS A 1 335 ? 20.354 -9.457 -39.155 1.00 46.50 335 CYS A C 1
ATOM 2612 O O . CYS A 1 335 ? 19.634 -9.649 -38.178 1.00 46.50 335 CYS A O 1
ATOM 2614 N N . ARG A 1 336 ? 19.867 -9.055 -40.338 1.00 46.28 336 ARG A N 1
ATOM 2615 C CA . ARG A 1 336 ? 18.432 -8.849 -40.609 1.00 46.28 336 ARG A CA 1
ATOM 2616 C C . ARG A 1 336 ? 17.616 -10.143 -40.508 1.00 46.28 336 ARG A C 1
ATOM 2618 O O . ARG A 1 336 ? 16.498 -10.103 -40.015 1.00 46.28 336 ARG A O 1
ATOM 2625 N N . TRP A 1 337 ? 18.183 -11.285 -40.905 1.00 35.38 337 TRP A N 1
ATOM 2626 C CA . TRP A 1 337 ? 17.507 -12.590 -40.830 1.00 35.38 337 TRP A CA 1
ATOM 2627 C C . TRP A 1 337 ? 17.417 -13.162 -39.412 1.00 35.38 337 TRP A C 1
ATOM 2629 O O . TRP A 1 337 ? 16.415 -13.778 -39.062 1.00 35.38 337 TRP A O 1
ATOM 2639 N N . ARG A 1 338 ? 18.419 -12.918 -38.559 1.00 33.00 338 ARG A N 1
ATOM 2640 C CA . ARG A 1 338 ? 18.397 -13.375 -37.157 1.00 33.00 338 ARG A CA 1
ATOM 2641 C C . ARG A 1 338 ? 17.394 -12.598 -36.290 1.00 33.00 338 ARG A C 1
ATOM 2643 O O . ARG A 1 338 ? 16.948 -13.117 -35.278 1.00 33.00 338 ARG A O 1
ATOM 2650 N N . TRP A 1 339 ? 17.011 -11.398 -36.734 1.00 35.81 339 TRP A N 1
ATOM 2651 C CA . TRP A 1 339 ? 15.935 -10.572 -36.170 1.00 35.81 339 TRP A CA 1
ATOM 2652 C C . TRP A 1 339 ? 14.529 -10.914 -36.702 1.00 35.81 339 TRP A C 1
ATOM 2654 O O . TRP A 1 339 ? 13.549 -10.376 -36.204 1.00 35.81 339 TRP A O 1
ATOM 2664 N N . ALA A 1 340 ? 14.415 -11.792 -37.706 1.00 36.78 340 ALA A N 1
ATOM 2665 C CA . ALA A 1 340 ? 13.141 -12.223 -38.293 1.00 36.78 340 ALA A CA 1
ATOM 2666 C C . ALA A 1 340 ? 12.703 -13.632 -37.837 1.00 36.78 340 ALA A C 1
ATOM 2668 O O . ALA A 1 340 ? 11.682 -14.140 -38.301 1.00 36.78 340 ALA A O 1
ATOM 2669 N N . ALA A 1 341 ? 13.470 -14.276 -36.949 1.00 30.19 341 ALA A N 1
ATOM 2670 C CA . ALA A 1 341 ? 13.067 -15.516 -36.292 1.00 30.19 341 ALA A CA 1
ATOM 2671 C C . ALA A 1 341 ? 11.887 -15.246 -35.333 1.00 30.19 341 ALA A C 1
ATOM 2673 O O . ALA A 1 341 ? 11.829 -14.159 -34.760 1.00 30.19 341 ALA A O 1
ATOM 2674 N N . PRO A 1 342 ? 10.969 -16.207 -35.115 1.00 39.50 342 PRO A N 1
ATOM 2675 C CA . PRO A 1 342 ? 9.776 -16.003 -34.284 1.00 39.50 342 PRO A CA 1
ATOM 2676 C C . PRO A 1 342 ? 10.062 -15.613 -32.822 1.00 39.50 342 PRO A C 1
ATOM 2678 O O . PRO A 1 342 ? 9.146 -15.191 -32.137 1.00 39.50 342 PRO A O 1
ATOM 2681 N N . THR A 1 343 ? 11.313 -15.706 -32.362 1.00 39.56 343 THR A N 1
ATOM 2682 C CA . THR A 1 343 ? 11.766 -15.332 -31.013 1.00 39.56 343 THR A CA 1
ATOM 2683 C C . THR A 1 343 ? 12.556 -14.014 -30.952 1.00 39.56 343 THR A C 1
ATOM 2685 O O . THR A 1 343 ? 13.162 -13.714 -29.927 1.00 39.56 343 THR A O 1
ATOM 2688 N N . ALA A 1 344 ? 12.610 -13.229 -32.034 1.00 34.50 344 ALA A N 1
ATOM 2689 C CA . ALA A 1 344 ? 13.291 -11.933 -32.056 1.00 34.50 344 ALA A CA 1
ATOM 2690 C C . ALA A 1 344 ? 12.286 -10.771 -32.195 1.00 34.50 344 ALA A C 1
ATOM 2692 O O . ALA A 1 344 ? 11.339 -10.884 -32.979 1.00 34.50 344 ALA A O 1
ATOM 2693 N N . PRO A 1 345 ? 12.488 -9.642 -31.481 1.00 37.84 345 PRO A N 1
ATOM 2694 C CA . PRO A 1 345 ? 11.578 -8.501 -31.531 1.00 37.84 345 PRO A CA 1
ATOM 2695 C C . PRO A 1 345 ? 11.496 -7.957 -32.962 1.00 37.84 345 PRO A C 1
ATOM 2697 O O . PRO A 1 345 ? 12.494 -7.518 -33.539 1.00 37.84 345 PRO A O 1
ATOM 2700 N N . LYS A 1 346 ? 10.300 -8.006 -33.555 1.00 36.75 346 LYS A N 1
ATOM 2701 C CA . LYS A 1 346 ? 10.064 -7.554 -34.932 1.00 36.75 346 LYS A CA 1
ATOM 2702 C C . LYS A 1 346 ? 10.209 -6.027 -35.012 1.00 36.75 346 LYS 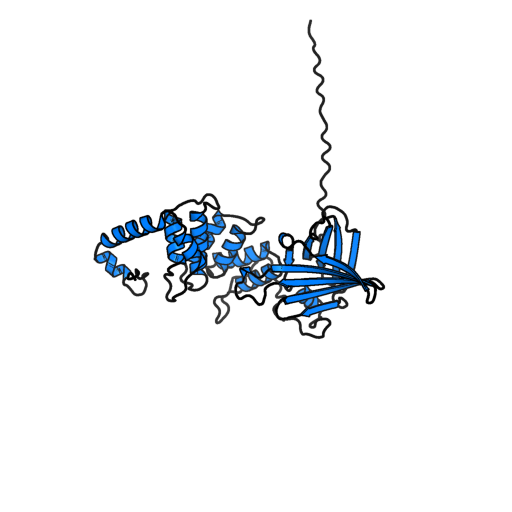A C 1
ATOM 2704 O O . LYS A 1 346 ? 9.574 -5.320 -34.232 1.00 36.75 346 LYS A O 1
ATOM 2709 N N . PRO A 1 347 ? 10.992 -5.478 -35.958 1.00 36.94 347 PRO A N 1
ATOM 2710 C CA . PRO A 1 347 ? 11.018 -4.041 -36.175 1.00 36.94 347 PRO A CA 1
ATOM 2711 C C . PRO A 1 347 ? 9.719 -3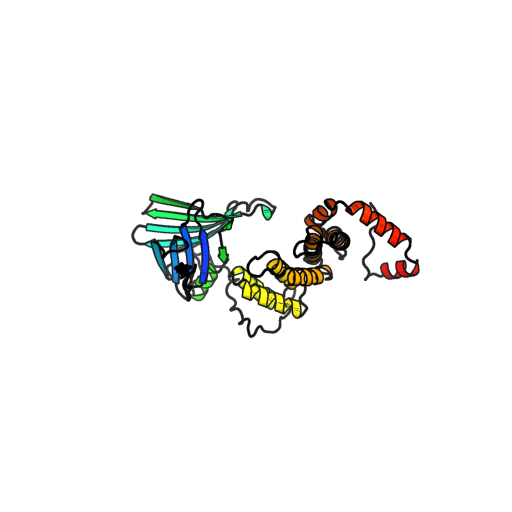.586 -36.852 1.00 36.94 347 PRO A C 1
ATOM 2713 O O . PRO A 1 347 ? 9.257 -4.194 -37.819 1.00 36.94 347 PRO A O 1
ATOM 2716 N N . PHE A 1 348 ? 9.166 -2.489 -36.337 1.00 42.22 348 PHE A N 1
ATOM 2717 C CA . PHE A 1 348 ? 7.997 -1.792 -36.864 1.00 42.22 348 PHE A CA 1
ATOM 2718 C C . PHE A 1 348 ? 8.130 -1.493 -38.365 1.00 42.22 348 PHE A C 1
ATOM 2720 O O . PHE A 1 348 ? 9.108 -0.889 -38.816 1.00 42.22 348 PHE A O 1
ATOM 2727 N N . ALA A 1 349 ? 7.098 -1.865 -39.125 1.00 30.97 349 ALA A N 1
ATOM 2728 C CA . ALA A 1 349 ? 6.779 -1.203 -40.379 1.00 30.97 349 ALA A CA 1
ATOM 2729 C C . ALA A 1 349 ? 6.212 0.182 -40.041 1.00 30.97 349 ALA A C 1
ATOM 2731 O O . ALA A 1 349 ? 5.319 0.302 -39.206 1.00 30.97 349 ALA A O 1
ATOM 2732 N N . ALA A 1 350 ? 6.773 1.219 -40.658 1.00 33.53 350 ALA A N 1
ATOM 2733 C CA . ALA A 1 350 ? 6.300 2.587 -40.519 1.00 33.53 350 ALA A CA 1
ATOM 2734 C C . ALA A 1 350 ? 4.843 2.709 -40.999 1.00 33.53 350 ALA A C 1
ATOM 2736 O O . ALA A 1 350 ? 4.540 2.297 -42.122 1.00 33.53 350 ALA A O 1
ATOM 2737 N N . ILE A 1 351 ? 3.986 3.306 -40.168 1.00 32.53 351 ILE A N 1
ATOM 2738 C CA . ILE A 1 351 ? 2.768 4.013 -40.582 1.00 32.53 351 ILE A CA 1
ATOM 2739 C C . ILE A 1 351 ? 2.865 5.417 -40.004 1.00 32.53 351 ILE A C 1
ATOM 2741 O O . ILE A 1 351 ? 3.185 5.516 -38.797 1.00 32.53 351 ILE A O 1
#